Protein AF-A0A261EV50-F1 (afdb_monomer_lite)

pLDDT: mean 72.5, std 26.86, range [27.5, 97.81]

Structure (mmCIF, N/CA/C/O backbone):
data_AF-A0A261EV50-F1
#
_entry.id   AF-A0A261EV50-F1
#
loop_
_atom_site.group_PDB
_atom_site.id
_atom_site.type_symbol
_atom_site.label_atom_id
_atom_site.label_alt_id
_atom_site.label_comp_id
_atom_site.label_asym_id
_atom_site.label_entity_id
_atom_site.label_seq_id
_atom_site.pdbx_PDB_ins_code
_atom_site.Cartn_x
_atom_site.Cartn_y
_atom_site.Cartn_z
_atom_site.occupancy
_atom_site.B_iso_or_equiv
_atom_site.auth_seq_id
_atom_site.auth_comp_id
_atom_site.auth_asym_id
_atom_site.auth_atom_id
_atom_site.pdbx_PDB_model_num
ATOM 1 N N . MET A 1 1 ? 25.938 14.803 -24.011 1.00 54.66 1 MET A N 1
ATOM 2 C CA . MET A 1 1 ? 26.561 14.337 -25.268 1.00 54.66 1 MET A CA 1
ATOM 3 C C . MET A 1 1 ? 26.264 12.854 -25.371 1.00 54.66 1 MET A C 1
ATOM 5 O O . MET A 1 1 ? 26.690 12.126 -24.482 1.00 54.66 1 MET A O 1
ATOM 9 N N . ALA A 1 2 ? 25.437 12.439 -26.333 1.00 61.72 2 ALA A N 1
ATOM 10 C CA . ALA A 1 2 ? 25.116 11.025 -26.522 1.00 61.72 2 ALA A CA 1
ATOM 11 C C . ALA A 1 2 ? 26.404 10.277 -26.888 1.00 61.72 2 ALA A C 1
ATOM 13 O O . ALA A 1 2 ? 27.116 10.689 -27.803 1.00 61.72 2 ALA A O 1
ATOM 14 N N . LEU A 1 3 ? 26.746 9.252 -26.104 1.00 73.00 3 LEU A N 1
ATOM 15 C CA . LEU A 1 3 ? 27.977 8.473 -26.284 1.00 73.00 3 LEU A CA 1
ATOM 16 C C . LEU A 1 3 ? 27.778 7.339 -27.304 1.00 73.00 3 LEU A C 1
ATOM 18 O O . LEU A 1 3 ? 28.748 6.805 -27.833 1.00 73.00 3 LEU A O 1
ATOM 22 N N . TYR A 1 4 ? 26.518 6.989 -27.568 1.00 80.88 4 TYR A N 1
ATOM 23 C CA . TYR A 1 4 ? 26.083 5.954 -28.497 1.00 80.88 4 TYR A CA 1
ATOM 24 C C . TYR A 1 4 ? 25.040 6.537 -29.459 1.00 80.88 4 TYR A C 1
ATOM 26 O O . TYR A 1 4 ? 24.360 7.503 -29.118 1.00 80.88 4 TYR A O 1
ATOM 34 N N . ASP A 1 5 ? 24.916 5.955 -30.651 1.00 84.50 5 ASP A N 1
ATOM 35 C CA . ASP A 1 5 ? 23.947 6.373 -31.670 1.00 84.50 5 ASP A CA 1
ATOM 36 C C . ASP A 1 5 ? 22.821 5.334 -31.827 1.00 84.50 5 ASP A C 1
ATOM 38 O O . ASP A 1 5 ? 22.999 4.137 -31.569 1.00 84.50 5 ASP A O 1
ATOM 42 N N . GLY A 1 6 ? 21.647 5.802 -32.245 1.00 87.88 6 GLY A N 1
ATOM 43 C CA . GLY A 1 6 ? 20.503 4.976 -32.612 1.00 87.88 6 GLY A CA 1
ATOM 44 C C . GLY A 1 6 ? 19.892 4.170 -31.460 1.00 87.88 6 GLY A C 1
ATOM 45 O O . GLY A 1 6 ? 19.570 4.690 -30.393 1.00 87.88 6 GLY A O 1
ATOM 46 N N . ALA A 1 7 ? 19.676 2.874 -31.701 1.00 89.31 7 ALA A N 1
ATOM 47 C CA . ALA A 1 7 ? 18.874 2.008 -30.834 1.00 89.31 7 ALA A CA 1
ATOM 48 C C . ALA A 1 7 ? 19.438 1.851 -29.411 1.00 89.31 7 ALA A C 1
ATOM 50 O O . ALA A 1 7 ? 18.670 1.747 -28.456 1.00 89.31 7 ALA A O 1
ATOM 51 N N . ILE A 1 8 ? 20.766 1.868 -29.255 1.00 91.00 8 ILE A N 1
ATOM 52 C CA . ILE A 1 8 ? 21.417 1.680 -27.950 1.00 91.00 8 ILE A CA 1
ATOM 53 C C . ILE A 1 8 ? 21.130 2.871 -27.031 1.00 91.00 8 ILE A C 1
ATOM 55 O O . ILE A 1 8 ? 20.769 2.673 -25.872 1.00 91.00 8 ILE A O 1
ATOM 59 N N . GLN A 1 9 ? 21.242 4.101 -27.542 1.00 93.06 9 GLN A N 1
ATOM 60 C CA . GLN A 1 9 ? 21.001 5.304 -26.744 1.00 93.06 9 GLN A CA 1
ATOM 61 C C . GLN A 1 9 ? 19.536 5.393 -26.299 1.00 93.06 9 GLN A C 1
ATOM 63 O O . GLN A 1 9 ? 19.279 5.653 -25.128 1.00 93.06 9 GLN A O 1
ATOM 68 N N . ASN A 1 10 ? 18.591 5.051 -27.182 1.00 92.38 10 ASN A N 1
ATOM 69 C CA . ASN A 1 10 ? 17.163 5.030 -26.852 1.00 92.38 10 ASN A CA 1
ATOM 70 C C . ASN A 1 10 ? 16.845 4.087 -25.681 1.00 92.38 10 ASN A C 1
ATOM 72 O O . ASN A 1 10 ? 16.064 4.433 -24.797 1.00 92.38 10 ASN A O 1
ATOM 76 N N . VAL A 1 11 ? 17.459 2.898 -25.660 1.00 93.31 11 VAL A N 1
ATOM 77 C CA . VAL A 1 11 ? 17.284 1.932 -24.565 1.00 93.31 11 VAL A CA 1
ATOM 78 C C . VAL A 1 11 ? 17.895 2.466 -23.268 1.00 93.31 11 VAL A C 1
ATOM 80 O O . VAL A 1 11 ? 17.261 2.380 -22.217 1.00 93.31 11 VAL A O 1
ATOM 83 N N . ILE A 1 12 ? 19.096 3.052 -23.327 1.00 94.75 12 ILE A N 1
ATOM 84 C CA . ILE A 1 12 ? 19.756 3.643 -22.152 1.00 94.75 12 ILE A CA 1
ATOM 85 C C . ILE A 1 12 ? 18.898 4.759 -21.554 1.00 94.75 12 ILE A C 1
ATOM 87 O O . ILE A 1 12 ? 18.659 4.761 -20.347 1.00 94.75 12 ILE A O 1
ATOM 91 N N . ASP A 1 13 ? 18.399 5.670 -22.387 1.00 93.50 13 ASP A N 1
ATOM 92 C CA . ASP A 1 13 ? 17.587 6.796 -21.932 1.00 93.50 13 ASP A CA 1
ATOM 93 C C . ASP A 1 13 ? 16.277 6.299 -21.308 1.00 93.50 13 ASP A C 1
ATOM 95 O O . ASP A 1 13 ? 15.952 6.684 -20.181 1.00 93.50 13 ASP A O 1
ATOM 99 N N . ALA A 1 14 ? 15.591 5.354 -21.965 1.00 92.88 14 ALA A N 1
ATOM 100 C CA . ALA A 1 14 ? 14.357 4.756 -21.458 1.00 92.88 14 ALA A CA 1
ATOM 101 C C . ALA A 1 14 ? 14.549 4.100 -20.080 1.00 92.88 14 ALA A C 1
ATOM 103 O O . ALA A 1 14 ? 13.816 4.420 -19.144 1.00 92.88 14 ALA A O 1
ATOM 104 N N . PHE A 1 15 ? 15.558 3.237 -19.913 1.00 95.06 15 PHE A N 1
ATOM 105 C CA . PHE A 1 15 ? 15.813 2.584 -18.623 1.00 95.06 15 PHE A CA 1
ATOM 106 C C . PHE A 1 15 ? 16.312 3.556 -17.550 1.00 95.06 15 PHE A C 1
ATOM 108 O O . PHE A 1 15 ? 15.979 3.372 -16.384 1.00 95.06 15 PHE A O 1
ATOM 115 N N . SER A 1 16 ? 17.075 4.592 -17.913 1.00 95.19 16 SER A N 1
ATOM 116 C CA . SER A 1 16 ? 17.592 5.579 -16.950 1.00 95.19 16 SER A CA 1
ATOM 117 C C . SER A 1 16 ? 16.519 6.504 -16.368 1.00 95.19 16 SER A C 1
ATOM 119 O O . SER A 1 16 ? 16.738 7.126 -15.334 1.00 95.19 16 SER A O 1
ATOM 121 N N . SER A 1 17 ? 15.357 6.587 -17.023 1.00 94.25 17 SER A N 1
ATOM 122 C CA . SER A 1 17 ? 14.200 7.334 -16.518 1.00 94.25 17 SER A CA 1
ATOM 123 C C . SER A 1 17 ? 13.426 6.589 -15.423 1.00 94.25 17 SER A C 1
ATOM 125 O O . SER A 1 17 ? 12.580 7.182 -14.754 1.00 94.25 17 SER A O 1
ATOM 127 N N . LEU A 1 18 ? 13.698 5.292 -15.231 1.00 94.06 18 LEU A N 1
ATOM 128 C CA . LEU A 1 18 ? 13.004 4.470 -14.246 1.00 94.06 18 LEU A CA 1
ATOM 129 C C . LEU A 1 18 ? 13.557 4.709 -12.830 1.00 94.06 18 LEU A C 1
ATOM 131 O O . LEU A 1 18 ? 14.772 4.848 -12.650 1.00 94.06 18 LEU A O 1
ATOM 135 N N . PRO A 1 19 ? 12.695 4.694 -11.796 1.00 92.69 19 PRO A N 1
ATOM 136 C CA . PRO A 1 19 ? 13.143 4.847 -10.418 1.00 92.69 19 PRO A CA 1
ATOM 137 C C . PRO A 1 19 ? 14.123 3.727 -10.039 1.00 92.69 19 PRO A C 1
ATOM 139 O O . PRO A 1 19 ? 13.864 2.547 -10.267 1.00 92.69 19 PRO A O 1
ATOM 142 N N . GLY A 1 20 ? 15.264 4.105 -9.455 1.00 93.38 20 GLY A N 1
ATOM 143 C CA . GLY A 1 20 ? 16.303 3.168 -9.010 1.00 93.38 20 GLY A CA 1
ATOM 144 C C . GLY A 1 20 ? 17.318 2.744 -10.079 1.00 93.38 20 GLY A C 1
ATOM 145 O O . GLY A 1 20 ? 18.256 2.014 -9.753 1.00 93.38 20 GLY A O 1
ATOM 146 N N . ILE A 1 21 ? 17.200 3.212 -11.329 1.00 95.38 21 ILE A N 1
ATOM 147 C CA . ILE A 1 21 ? 18.150 2.891 -12.405 1.00 95.38 21 ILE A CA 1
ATOM 148 C C . ILE A 1 21 ? 18.850 4.163 -12.887 1.00 95.38 21 ILE A C 1
ATOM 150 O O . ILE A 1 21 ? 18.301 4.960 -13.633 1.00 95.38 21 ILE A O 1
ATOM 154 N N . GLY A 1 22 ? 20.117 4.334 -12.505 1.00 93.50 22 GLY A N 1
ATOM 155 C CA . GLY A 1 22 ? 20.956 5.410 -13.042 1.00 93.50 22 GLY A CA 1
ATOM 156 C C . GLY A 1 22 ? 21.508 5.102 -14.440 1.00 93.50 22 GLY A C 1
ATOM 157 O O . GLY A 1 22 ? 21.498 3.956 -14.893 1.00 93.50 22 GLY A O 1
ATOM 158 N N . GLN A 1 23 ? 22.106 6.104 -15.089 1.00 93.75 23 GLN A N 1
ATOM 159 C CA . GLN A 1 23 ? 22.670 5.997 -16.446 1.00 93.75 23 GLN A CA 1
ATOM 160 C C . GLN A 1 23 ? 23.616 4.794 -16.635 1.00 93.75 23 GLN A C 1
ATOM 162 O O . GLN A 1 23 ? 23.507 4.056 -17.612 1.00 93.75 23 GLN A O 1
ATOM 167 N N . LYS A 1 24 ? 24.515 4.537 -15.673 1.00 94.12 24 LYS A N 1
ATOM 168 C CA . LYS A 1 24 ? 25.426 3.375 -15.716 1.00 94.12 24 LYS A CA 1
ATOM 169 C C . LYS A 1 24 ? 24.682 2.039 -15.600 1.00 94.12 24 LYS A C 1
ATOM 171 O O . LYS A 1 24 ? 25.088 1.059 -16.218 1.00 94.12 24 LYS A O 1
ATOM 176 N N . GLY A 1 25 ? 23.611 1.992 -14.806 1.00 96.31 25 GLY A N 1
ATOM 177 C CA . GLY A 1 25 ? 22.751 0.814 -14.678 1.00 96.31 25 GLY A CA 1
ATOM 178 C C . GLY A 1 25 ? 22.017 0.525 -15.984 1.00 96.31 25 GLY A C 1
ATOM 179 O O . GLY A 1 25 ? 22.085 -0.592 -16.488 1.00 96.31 25 GLY A O 1
ATOM 180 N N . ALA A 1 26 ? 21.425 1.557 -16.584 1.00 96.00 26 ALA A N 1
ATOM 181 C CA . ALA A 1 26 ? 20.760 1.466 -17.879 1.00 96.00 26 ALA A CA 1
ATOM 182 C C . ALA A 1 26 ? 21.715 1.011 -18.995 1.00 96.00 26 ALA A C 1
ATOM 184 O O . ALA A 1 26 ? 21.375 0.125 -19.777 1.00 96.00 26 ALA A O 1
ATOM 185 N N . GLN A 1 27 ? 22.950 1.527 -19.017 1.00 95.06 27 GLN A N 1
ATOM 186 C CA . GLN A 1 27 ? 23.987 1.069 -19.944 1.00 95.06 27 GLN A CA 1
ATOM 187 C C . GLN A 1 27 ? 24.301 -0.423 -19.766 1.00 95.06 27 GLN A C 1
ATOM 189 O O . GLN A 1 27 ? 24.363 -1.153 -20.752 1.00 95.06 27 GLN A O 1
ATOM 194 N N . ARG A 1 28 ? 24.457 -0.908 -18.526 1.00 95.56 28 ARG A N 1
ATOM 195 C CA . ARG A 1 28 ? 24.688 -2.341 -18.265 1.00 95.56 28 ARG A CA 1
ATOM 196 C C . ARG A 1 28 ? 23.545 -3.212 -18.787 1.00 95.56 28 ARG A C 1
ATOM 198 O O . ARG A 1 28 ? 23.816 -4.255 -19.374 1.00 95.56 28 ARG A O 1
ATOM 205 N N . ILE A 1 29 ? 22.299 -2.776 -18.604 1.00 95.44 29 ILE A N 1
ATOM 206 C CA . ILE A 1 29 ? 21.113 -3.480 -19.111 1.00 95.44 29 ILE A CA 1
ATOM 207 C C . ILE A 1 29 ? 21.122 -3.502 -20.644 1.00 95.44 29 ILE A C 1
ATOM 209 O O . ILE A 1 29 ? 20.960 -4.566 -21.232 1.00 95.44 29 ILE A O 1
ATOM 213 N N . ALA A 1 30 ? 21.379 -2.364 -21.294 1.00 94.12 30 ALA A N 1
ATOM 214 C CA . ALA A 1 30 ? 21.401 -2.268 -22.754 1.00 94.12 30 ALA A CA 1
ATOM 215 C C . ALA A 1 30 ? 22.425 -3.226 -23.390 1.00 94.12 30 ALA A C 1
ATOM 217 O O . ALA A 1 30 ? 22.099 -3.945 -24.334 1.00 94.12 30 ALA A O 1
ATOM 218 N N . PHE A 1 31 ? 23.645 -3.293 -22.847 1.00 93.94 31 PHE A N 1
ATOM 219 C CA . PHE A 1 31 ? 24.676 -4.209 -23.351 1.00 93.94 31 PHE A CA 1
ATOM 220 C C . PHE A 1 31 ? 24.411 -5.677 -23.000 1.00 93.94 31 PHE A C 1
ATOM 222 O O . PHE A 1 31 ? 24.792 -6.550 -23.775 1.00 93.94 31 PHE A O 1
ATOM 229 N N . TYR A 1 32 ? 23.739 -5.959 -21.880 1.00 94.88 32 TYR A N 1
ATOM 230 C CA . TYR A 1 32 ? 23.264 -7.310 -21.578 1.00 94.88 32 TYR A CA 1
ATOM 231 C C . TYR A 1 32 ? 22.222 -7.776 -22.606 1.00 94.88 32 TYR A C 1
ATOM 233 O O . TYR A 1 32 ? 22.364 -8.862 -23.158 1.00 94.88 32 TYR A O 1
ATOM 241 N N . LEU A 1 33 ? 21.229 -6.938 -22.930 1.00 93.56 33 LEU A N 1
ATOM 242 C CA . LEU A 1 33 ? 20.200 -7.260 -23.929 1.00 93.56 33 LEU A CA 1
ATOM 243 C C . LEU A 1 33 ? 20.782 -7.451 -25.335 1.00 93.56 33 LEU A C 1
ATOM 245 O O . LEU A 1 33 ? 20.288 -8.279 -26.088 1.00 93.56 33 LEU A O 1
ATOM 249 N N . LEU A 1 34 ? 21.863 -6.742 -25.677 1.00 91.56 34 LEU A N 1
ATOM 250 C CA . LEU A 1 34 ? 22.572 -6.940 -26.945 1.00 91.56 34 LEU A CA 1
ATOM 251 C C . LEU A 1 34 ? 23.241 -8.325 -27.048 1.00 91.56 34 LEU A C 1
ATOM 253 O O . LEU A 1 34 ? 23.440 -8.829 -28.150 1.00 91.56 34 LEU A O 1
ATOM 257 N N . GLN A 1 35 ? 23.621 -8.915 -25.911 1.00 92.62 35 GLN A N 1
ATOM 258 C CA . GLN A 1 35 ? 24.247 -10.240 -25.829 1.00 92.62 35 GLN A CA 1
ATOM 259 C C . GLN A 1 35 ? 23.234 -11.370 -25.600 1.00 92.62 35 GLN A C 1
ATOM 261 O O . GLN A 1 35 ? 23.569 -12.534 -25.818 1.00 92.62 35 GLN A O 1
ATOM 266 N N . ALA A 1 36 ? 22.028 -11.043 -25.133 1.00 93.56 36 ALA A N 1
ATOM 267 C CA . ALA A 1 36 ? 20.956 -12.001 -24.913 1.00 93.56 36 ALA A CA 1
ATOM 268 C C . ALA A 1 36 ? 20.423 -12.560 -26.241 1.00 93.56 36 ALA A C 1
ATOM 270 O O . ALA A 1 36 ? 20.551 -11.945 -27.301 1.00 93.56 36 ALA A O 1
ATOM 271 N N . ASP A 1 37 ? 19.800 -13.737 -26.187 1.00 95.31 37 ASP A N 1
ATOM 272 C CA . ASP A 1 37 ? 19.108 -14.272 -27.354 1.00 95.31 37 ASP A CA 1
ATOM 273 C C . ASP A 1 37 ? 17.867 -13.418 -27.710 1.00 95.31 37 ASP A C 1
ATOM 275 O O . ASP A 1 37 ? 17.302 -12.688 -26.881 1.00 95.31 37 ASP A O 1
ATOM 279 N N . SER A 1 38 ? 17.448 -13.475 -28.978 1.00 92.56 38 SER A N 1
ATOM 280 C CA . SER A 1 38 ? 16.314 -12.674 -29.454 1.00 92.56 38 SER A CA 1
ATOM 281 C C . SER A 1 38 ? 15.007 -13.061 -28.759 1.00 92.56 38 SER A C 1
ATOM 283 O O . SER A 1 38 ? 14.194 -12.192 -28.463 1.00 92.56 38 SER A O 1
ATOM 285 N N . ALA A 1 39 ? 14.829 -14.343 -28.422 1.00 94.88 39 ALA A N 1
ATOM 286 C CA . ALA A 1 39 ? 13.618 -14.848 -27.781 1.00 94.88 39 ALA A CA 1
ATOM 287 C C . ALA A 1 39 ? 13.410 -14.261 -26.373 1.00 94.88 39 ALA A C 1
ATOM 289 O O . ALA A 1 39 ? 12.295 -13.872 -26.024 1.00 94.88 39 ALA A O 1
ATOM 290 N N . GLN A 1 40 ? 14.471 -14.150 -25.572 1.00 92.44 40 GLN A N 1
ATOM 291 C CA . GLN A 1 40 ? 14.449 -13.537 -24.244 1.00 92.44 40 GLN A CA 1
ATOM 292 C C . GLN A 1 40 ? 14.164 -12.035 -24.326 1.00 92.44 40 GLN A C 1
ATOM 294 O O . GLN A 1 40 ? 13.353 -11.522 -23.550 1.00 92.44 40 GLN A O 1
ATOM 299 N N . THR A 1 41 ? 14.788 -11.336 -25.276 1.00 93.69 41 THR A N 1
ATOM 300 C CA . THR A 1 41 ? 14.570 -9.898 -25.481 1.00 93.69 41 THR A CA 1
ATOM 301 C C . THR A 1 41 ? 13.127 -9.612 -25.904 1.00 93.69 41 THR A C 1
ATOM 303 O O . THR A 1 41 ? 12.473 -8.739 -25.325 1.00 93.69 41 THR A O 1
ATOM 306 N N . ASP A 1 42 ? 12.595 -10.398 -26.842 1.00 94.62 42 ASP A N 1
ATOM 307 C CA . ASP A 1 42 ? 11.208 -10.296 -27.297 1.00 94.62 42 ASP A CA 1
ATOM 308 C C . ASP A 1 42 ? 10.221 -10.597 -26.161 1.00 94.62 42 ASP A C 1
ATOM 310 O O . ASP A 1 42 ? 9.226 -9.887 -25.990 1.00 94.62 42 ASP A O 1
ATOM 314 N N . GLN A 1 43 ? 10.510 -11.603 -25.330 1.00 95.56 43 GLN A N 1
ATOM 315 C CA . GLN A 1 43 ? 9.679 -11.948 -24.178 1.00 95.56 43 GLN A CA 1
ATOM 316 C C . GLN A 1 43 ? 9.662 -10.836 -23.118 1.00 95.56 43 GLN A C 1
ATOM 318 O O . GLN A 1 43 ? 8.601 -10.535 -22.560 1.00 95.56 43 GLN A O 1
ATOM 323 N N . LEU A 1 44 ? 10.804 -10.194 -22.848 1.00 95.00 44 LEU A N 1
ATOM 324 C CA . LEU A 1 44 ? 10.877 -9.053 -21.932 1.00 95.00 44 LEU A CA 1
ATOM 325 C C . LEU A 1 44 ? 10.075 -7.863 -22.471 1.00 95.00 44 LEU A C 1
ATOM 327 O O . LEU A 1 44 ? 9.236 -7.314 -21.754 1.00 95.00 44 LEU A O 1
ATOM 331 N N . ALA A 1 45 ? 10.288 -7.499 -23.739 1.00 94.88 45 ALA A N 1
ATOM 332 C CA . ALA A 1 45 ? 9.556 -6.414 -24.388 1.00 94.88 45 ALA A CA 1
ATOM 333 C C . ALA A 1 45 ? 8.042 -6.672 -24.358 1.00 94.88 45 ALA A C 1
ATOM 335 O O . ALA A 1 45 ? 7.262 -5.798 -23.971 1.00 94.88 45 ALA A O 1
ATOM 336 N N . LYS A 1 46 ? 7.630 -7.904 -24.675 1.00 96.38 46 LYS A N 1
ATOM 337 C CA . LYS A 1 46 ? 6.236 -8.342 -24.597 1.00 96.38 46 LYS A CA 1
ATOM 338 C C . LYS A 1 46 ? 5.670 -8.211 -23.187 1.00 96.38 46 LYS A C 1
ATOM 340 O O . LYS A 1 46 ? 4.569 -7.693 -23.045 1.00 96.38 46 LYS A O 1
ATOM 345 N N . SER A 1 47 ? 6.414 -8.614 -22.159 1.00 96.31 47 SER A N 1
ATOM 346 C CA . SER A 1 47 ? 5.962 -8.541 -20.762 1.00 96.31 47 SER A CA 1
ATOM 347 C C . SER A 1 47 ? 5.726 -7.096 -20.306 1.00 96.31 47 SER A C 1
ATOM 349 O O . SER A 1 47 ? 4.730 -6.816 -19.643 1.00 96.31 47 SER A O 1
ATOM 351 N N . ILE A 1 48 ? 6.588 -6.157 -20.713 1.00 94.19 48 ILE A N 1
ATOM 352 C CA . ILE A 1 48 ? 6.424 -4.722 -20.417 1.00 94.19 48 ILE A CA 1
ATOM 353 C C . ILE A 1 48 ? 5.178 -4.154 -21.117 1.00 94.19 48 ILE A C 1
ATOM 355 O O . ILE A 1 48 ? 4.405 -3.404 -20.516 1.00 94.19 48 ILE A O 1
ATOM 359 N N . VAL A 1 49 ? 4.957 -4.525 -22.382 1.00 94.44 49 VAL A N 1
ATOM 360 C CA . VAL A 1 49 ? 3.776 -4.093 -23.148 1.00 94.44 49 VAL A CA 1
ATOM 361 C C . VAL A 1 49 ? 2.492 -4.688 -22.567 1.00 94.44 49 VAL A C 1
ATOM 363 O O . VAL A 1 49 ? 1.507 -3.969 -22.382 1.00 94.44 49 VAL A O 1
ATOM 366 N N . ASP A 1 50 ? 2.500 -5.985 -22.257 1.00 93.81 50 ASP A N 1
ATOM 367 C CA . ASP A 1 50 ? 1.359 -6.694 -21.684 1.00 93.81 50 ASP A CA 1
ATOM 368 C C . ASP A 1 50 ? 0.997 -6.130 -20.304 1.00 93.81 50 ASP A C 1
ATOM 370 O O . ASP A 1 50 ? -0.186 -5.903 -20.058 1.00 93.81 50 ASP A O 1
ATOM 374 N N . LEU A 1 51 ? 1.978 -5.760 -19.469 1.00 92.06 51 LEU A N 1
ATOM 375 C CA . LEU A 1 51 ? 1.737 -5.080 -18.191 1.00 92.06 51 LEU A CA 1
ATOM 376 C C . LEU A 1 51 ? 0.877 -3.817 -18.369 1.00 92.06 51 LEU A C 1
ATOM 378 O O . LEU A 1 51 ? -0.141 -3.664 -17.700 1.00 92.06 51 LEU A O 1
ATOM 382 N N . LYS A 1 52 ? 1.234 -2.920 -19.300 1.00 88.94 52 LYS A N 1
ATOM 383 C CA . LYS A 1 52 ? 0.488 -1.662 -19.511 1.00 88.94 52 LYS A CA 1
ATOM 384 C C . LYS A 1 52 ? -0.862 -1.865 -20.213 1.00 88.94 52 LYS A C 1
ATOM 386 O O . LYS A 1 52 ? -1.704 -0.965 -20.172 1.00 88.94 52 LYS A O 1
ATOM 391 N N . ARG A 1 53 ? -1.056 -2.996 -20.898 1.00 91.75 53 ARG A N 1
ATOM 392 C CA . ARG A 1 53 ? -2.271 -3.307 -21.669 1.00 91.75 53 ARG A CA 1
ATOM 393 C C . ARG A 1 53 ? -3.308 -4.085 -20.863 1.00 91.75 53 ARG A C 1
ATOM 395 O O . ARG A 1 53 ? -4.502 -3.846 -21.030 1.00 91.75 53 ARG A O 1
ATOM 402 N N . LEU A 1 54 ? -2.855 -5.056 -20.077 1.00 89.81 54 LEU A N 1
ATOM 403 C CA . LEU A 1 54 ? -3.708 -6.043 -19.421 1.00 89.81 54 LEU A CA 1
ATOM 404 C C . LEU A 1 54 ? -4.014 -5.672 -17.973 1.00 89.81 54 LEU A C 1
ATOM 406 O O . LEU A 1 54 ? -5.116 -5.958 -17.517 1.00 89.81 54 LEU A O 1
ATOM 410 N N . VAL A 1 55 ? -3.085 -5.016 -17.268 1.00 90.56 55 VAL A N 1
ATOM 411 C CA . VAL A 1 55 ? -3.315 -4.635 -15.872 1.00 90.56 55 VAL A CA 1
ATOM 412 C C . VAL A 1 55 ? -4.315 -3.490 -15.792 1.00 90.56 55 VAL A C 1
ATOM 414 O O . VAL A 1 55 ? -4.160 -2.444 -16.426 1.00 90.56 55 VAL A O 1
ATOM 417 N N . ARG A 1 56 ? -5.339 -3.710 -14.976 1.00 91.38 56 ARG A N 1
ATOM 418 C CA . ARG A 1 56 ? -6.420 -2.784 -14.649 1.00 91.38 56 ARG A CA 1
ATOM 419 C C . ARG A 1 56 ? -6.611 -2.750 -13.138 1.00 91.38 56 ARG A C 1
ATOM 421 O O . ARG A 1 56 ? -5.888 -3.413 -12.391 1.00 91.38 56 ARG A O 1
ATOM 428 N N . PHE A 1 57 ? -7.592 -1.976 -12.692 1.00 91.38 57 PHE A N 1
ATOM 429 C CA . PHE A 1 57 ? -8.012 -1.966 -11.300 1.00 91.38 57 PHE A CA 1
ATOM 430 C C . PHE A 1 57 ? -9.268 -2.798 -11.103 1.00 91.38 57 PHE A C 1
ATOM 432 O O . PHE A 1 57 ? -10.151 -2.825 -11.949 1.00 91.38 57 PHE A O 1
ATOM 439 N N . CYS A 1 58 ? -9.336 -3.454 -9.955 1.00 93.44 58 CYS A N 1
ATOM 440 C CA . CYS A 1 58 ? -10.511 -4.163 -9.500 1.00 93.44 58 CYS A CA 1
ATOM 441 C C . CYS A 1 58 ? -11.656 -3.171 -9.267 1.00 93.44 58 CYS A C 1
ATOM 443 O O . CYS A 1 58 ? -11.492 -2.229 -8.486 1.00 93.44 58 CYS A O 1
ATOM 445 N N . ASP A 1 59 ? -12.827 -3.443 -9.842 1.00 87.50 59 ASP A N 1
ATOM 446 C CA . ASP A 1 59 ? -14.026 -2.595 -9.727 1.00 87.50 59 ASP A CA 1
ATOM 447 C C . ASP A 1 59 ? -14.536 -2.468 -8.278 1.00 87.50 59 ASP A C 1
ATOM 449 O O . ASP A 1 59 ? -15.284 -1.555 -7.930 1.00 87.50 59 ASP A O 1
ATOM 453 N N . ILE A 1 60 ? -14.125 -3.403 -7.420 1.00 89.06 60 ILE A N 1
ATOM 454 C CA . ILE A 1 60 ? -14.563 -3.517 -6.030 1.00 89.06 60 ILE A CA 1
ATOM 455 C C . ILE A 1 60 ? -13.601 -2.799 -5.091 1.00 89.06 60 ILE A C 1
ATOM 457 O O . ILE A 1 60 ? -13.997 -1.935 -4.313 1.00 89.06 60 ILE A O 1
ATOM 461 N N . CYS A 1 61 ? -12.340 -3.226 -5.093 1.00 92.62 61 CYS A N 1
ATOM 462 C CA . CYS A 1 61 ? -11.367 -2.812 -4.088 1.00 92.62 61 CYS A CA 1
ATOM 463 C C . CYS A 1 61 ? -10.300 -1.879 -4.628 1.00 92.62 61 CYS A C 1
ATOM 465 O O . CYS A 1 61 ? -9.490 -1.404 -3.846 1.00 92.62 61 CYS A O 1
ATOM 467 N N . GLY A 1 62 ? -10.236 -1.661 -5.939 1.00 92.62 62 GLY A N 1
ATOM 468 C CA . GLY A 1 62 ? -9.204 -0.834 -6.542 1.00 92.62 62 GLY A CA 1
ATOM 469 C C . GLY A 1 62 ? -7.800 -1.453 -6.585 1.00 92.62 62 GLY A C 1
ATOM 470 O O . GLY A 1 62 ? -6.868 -0.780 -7.022 1.00 92.62 62 GLY A O 1
ATOM 471 N N . ASN A 1 63 ? -7.618 -2.710 -6.167 1.00 95.00 63 ASN A N 1
ATOM 472 C CA . ASN A 1 63 ? -6.340 -3.414 -6.318 1.00 95.00 63 ASN A CA 1
ATOM 473 C C . ASN A 1 63 ? -6.018 -3.686 -7.800 1.00 95.00 63 ASN A C 1
ATOM 475 O O . ASN A 1 63 ? -6.923 -3.712 -8.627 1.00 95.00 63 ASN A O 1
ATOM 479 N N . VAL A 1 64 ? -4.751 -3.920 -8.140 1.00 92.81 64 VAL A N 1
ATOM 480 C CA . VAL A 1 64 ? -4.340 -4.266 -9.510 1.00 92.81 64 VAL A CA 1
ATOM 481 C C . VAL A 1 64 ? -4.675 -5.722 -9.848 1.00 92.81 64 VAL A C 1
ATOM 483 O O . VAL A 1 64 ? -4.418 -6.631 -9.058 1.00 92.81 64 VAL A O 1
ATOM 486 N N . CYS A 1 65 ? -5.253 -5.953 -11.026 1.00 92.75 65 CYS A N 1
ATOM 487 C CA . CYS A 1 65 ? -5.540 -7.286 -11.562 1.00 92.75 65 CYS A CA 1
ATOM 488 C C . CYS A 1 65 ? -5.694 -7.265 -13.092 1.00 92.75 65 CYS A C 1
ATOM 490 O O . CYS A 1 65 ? -5.802 -6.205 -13.701 1.00 92.75 65 CYS A O 1
ATOM 492 N N . GLU A 1 66 ? -5.687 -8.440 -13.726 1.00 89.44 66 GLU A N 1
ATOM 493 C CA . GLU A 1 66 ? -5.923 -8.579 -15.177 1.00 89.44 66 GLU A CA 1
ATOM 494 C C . GLU A 1 66 ? -7.417 -8.722 -15.529 1.00 89.44 66 GLU A C 1
ATOM 496 O O . GLU A 1 66 ? -7.840 -8.450 -16.652 1.00 89.44 66 GLU A O 1
ATOM 501 N N . SER A 1 67 ? -8.229 -9.143 -14.560 1.00 87.88 67 SER A N 1
ATOM 502 C CA . SER A 1 67 ? -9.689 -9.253 -14.632 1.00 87.88 67 SER A CA 1
ATOM 503 C C . SER A 1 67 ? -10.380 -8.016 -14.042 1.00 87.88 67 SER A C 1
ATOM 505 O O . SER A 1 67 ? -9.738 -7.186 -13.408 1.00 87.88 67 SER A O 1
ATOM 507 N N . SER A 1 68 ? -11.703 -7.895 -14.205 1.00 87.62 68 SER A N 1
ATOM 508 C CA . SER A 1 68 ? -12.501 -6.837 -13.551 1.00 87.62 68 SER A CA 1
ATOM 509 C C . SER A 1 68 ? -12.559 -6.981 -12.026 1.00 87.62 68 SER A C 1
ATOM 511 O O . SER A 1 68 ? -12.670 -6.003 -11.293 1.00 87.62 68 SER A O 1
ATOM 513 N N . ILE A 1 69 ? -12.459 -8.215 -11.533 1.00 90.81 69 ILE A N 1
ATOM 514 C CA . ILE A 1 69 ? -12.464 -8.548 -10.109 1.00 90.81 69 ILE A CA 1
ATOM 515 C C . ILE A 1 69 ? -11.165 -9.270 -9.775 1.00 90.81 69 ILE A C 1
ATOM 517 O O . ILE A 1 69 ? -10.813 -10.250 -10.436 1.00 90.81 69 ILE A O 1
ATOM 521 N N . CYS A 1 70 ? -10.454 -8.805 -8.749 1.00 93.38 70 CYS A N 1
ATOM 522 C CA . CYS A 1 70 ? -9.204 -9.428 -8.332 1.00 93.38 70 CYS A CA 1
ATOM 523 C C . CYS A 1 70 ? -9.442 -10.769 -7.604 1.00 93.38 70 CYS A C 1
ATOM 525 O O . CYS A 1 70 ? -10.503 -10.965 -7.002 1.00 93.38 70 CYS A O 1
ATOM 527 N N . PRO A 1 71 ? -8.444 -11.674 -7.578 1.00 91.50 71 PRO A N 1
ATOM 528 C CA . PRO A 1 71 ? -8.557 -12.970 -6.901 1.00 91.50 71 PRO A CA 1
ATOM 529 C C . PRO A 1 71 ? -8.935 -12.870 -5.418 1.00 91.50 71 PRO A C 1
ATOM 531 O O . PRO A 1 71 ? -9.644 -13.728 -4.911 1.00 91.50 71 PRO A O 1
ATOM 534 N N . ILE A 1 72 ? -8.507 -11.800 -4.740 1.00 93.31 72 ILE A N 1
ATOM 535 C CA . ILE A 1 72 ? -8.830 -11.543 -3.331 1.00 93.31 72 ILE A CA 1
ATOM 536 C C . ILE A 1 72 ? -10.331 -11.285 -3.157 1.00 93.31 72 ILE A C 1
ATOM 538 O O . ILE A 1 72 ? -10.958 -11.872 -2.288 1.00 93.31 72 ILE A O 1
ATOM 542 N N . CYS A 1 73 ? -10.931 -10.433 -3.989 1.00 90.94 73 CYS A N 1
ATOM 543 C CA . CYS A 1 73 ? -12.362 -10.135 -3.898 1.00 90.94 73 CYS A CA 1
ATOM 544 C C . CYS A 1 73 ? -13.250 -11.290 -4.372 1.00 90.94 73 CYS A C 1
ATOM 546 O O . CYS A 1 73 ? -14.392 -11.389 -3.936 1.00 90.94 73 CYS A O 1
ATOM 548 N N . ALA A 1 74 ? -12.746 -12.137 -5.271 1.00 90.06 74 ALA A N 1
ATOM 549 C CA . ALA A 1 74 ? -13.473 -13.301 -5.763 1.00 90.06 74 ALA A CA 1
ATOM 550 C C . ALA A 1 74 ? -13.448 -14.497 -4.793 1.00 90.06 74 ALA A C 1
ATOM 552 O O . ALA A 1 74 ? -14.238 -15.422 -4.973 1.00 90.06 74 ALA A O 1
ATOM 553 N N . ASP A 1 75 ? -12.548 -14.513 -3.804 1.00 90.88 75 ASP A N 1
ATOM 554 C CA . ASP A 1 75 ? -12.376 -15.646 -2.894 1.00 90.88 75 ASP A CA 1
ATOM 555 C C . ASP A 1 75 ? -13.498 -15.700 -1.835 1.00 90.88 75 ASP A C 1
ATOM 557 O O . ASP A 1 75 ? -13.552 -14.840 -0.953 1.00 90.88 75 ASP A O 1
ATOM 561 N N . PRO A 1 76 ? -14.379 -16.723 -1.861 1.00 86.31 76 PRO A N 1
ATOM 562 C CA . PRO A 1 76 ? -15.491 -16.836 -0.919 1.00 86.31 76 PRO A CA 1
ATOM 563 C C . PRO A 1 76 ? -15.058 -17.237 0.498 1.00 86.31 76 PRO A C 1
ATOM 565 O O . PRO A 1 76 ? -15.890 -17.264 1.400 1.00 86.31 76 PRO A O 1
ATOM 568 N N . ARG A 1 77 ? -13.789 -17.612 0.704 1.00 89.19 77 ARG A N 1
ATOM 569 C CA . ARG A 1 77 ? -13.264 -18.002 2.023 1.00 89.19 77 ARG A CA 1
ATOM 570 C C . ARG A 1 77 ? -12.922 -16.799 2.895 1.00 89.19 77 ARG A C 1
ATOM 572 O O . ARG A 1 77 ? -12.671 -16.977 4.084 1.00 89.19 77 ARG A O 1
ATOM 579 N N . ARG A 1 78 ? -12.861 -15.605 2.303 1.00 90.56 78 ARG A N 1
ATOM 580 C CA . ARG A 1 78 ? -12.518 -14.370 3.006 1.00 90.56 78 ARG A CA 1
ATOM 581 C C . ARG A 1 78 ? -13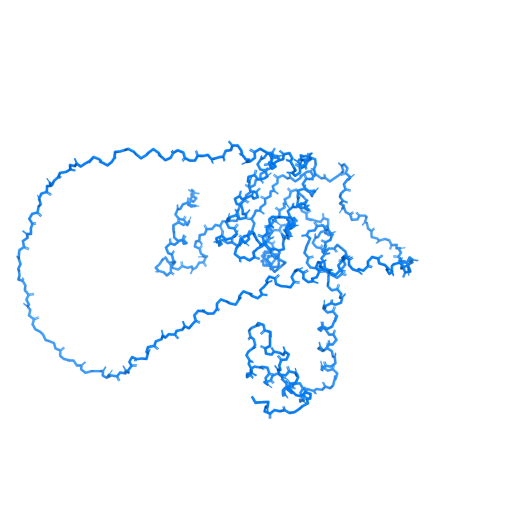.710 -13.819 3.760 1.00 90.56 78 ARG A C 1
ATOM 583 O O . ARG A 1 78 ? -14.850 -13.987 3.336 1.00 90.56 78 ARG A O 1
ATOM 590 N N . ASP A 1 79 ? -13.427 -13.140 4.862 1.00 90.94 79 ASP A N 1
ATOM 591 C CA . ASP A 1 79 ? -14.445 -12.505 5.684 1.00 90.94 79 ASP A CA 1
ATOM 592 C C . ASP A 1 79 ? -14.852 -11.151 5.071 1.00 90.94 79 ASP A C 1
ATOM 594 O O . ASP A 1 79 ? -14.057 -10.206 5.083 1.00 9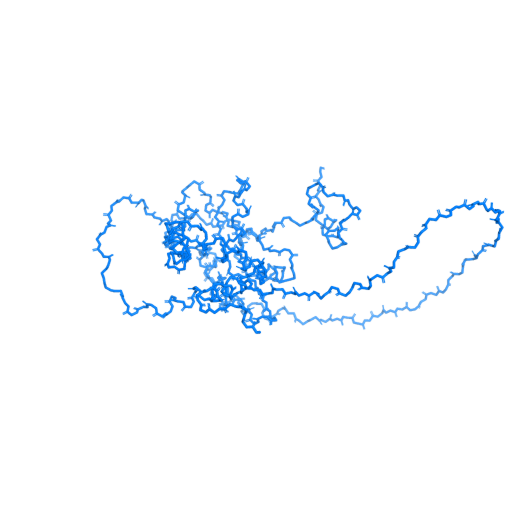0.94 79 ASP A O 1
ATOM 598 N N . PRO A 1 80 ? -16.078 -11.012 4.531 1.00 87.88 80 PRO A N 1
ATOM 599 C CA . PRO A 1 80 ? -16.550 -9.745 3.981 1.00 87.88 80 PRO A CA 1
ATOM 600 C C . PRO A 1 80 ? -16.880 -8.700 5.058 1.00 87.88 80 PRO A C 1
ATOM 602 O O . PRO A 1 80 ? -17.122 -7.544 4.713 1.00 87.88 80 PRO A O 1
ATOM 605 N N . THR A 1 81 ? -16.915 -9.079 6.341 1.00 89.25 81 THR A N 1
ATOM 606 C CA . THR A 1 81 ? -17.280 -8.181 7.447 1.00 89.25 81 THR A CA 1
ATOM 607 C C . THR A 1 81 ? -16.117 -7.335 7.961 1.00 89.25 81 THR A C 1
ATOM 609 O O . THR A 1 81 ? -16.357 -6.372 8.691 1.00 89.25 81 THR A O 1
ATOM 612 N N . VAL A 1 82 ? -14.882 -7.644 7.553 1.00 93.12 82 VAL A N 1
ATOM 613 C CA . VAL A 1 82 ? -13.672 -6.901 7.926 1.00 93.12 82 VAL A CA 1
ATOM 614 C C . VAL A 1 82 ? -13.012 -6.344 6.669 1.00 93.12 82 VAL A C 1
ATOM 616 O O . VAL A 1 82 ? -12.686 -7.085 5.736 1.00 93.12 82 VAL A O 1
ATOM 619 N N . LEU A 1 83 ? -12.802 -5.028 6.646 1.00 94.94 83 LEU A N 1
ATOM 620 C CA . LEU A 1 83 ? -12.241 -4.316 5.503 1.00 94.94 83 LEU A CA 1
ATOM 621 C C . LEU A 1 83 ? -10.941 -3.597 5.880 1.00 94.94 83 LEU A C 1
ATOM 623 O O . LEU A 1 83 ? -10.942 -2.726 6.739 1.00 94.94 83 LEU A O 1
ATOM 627 N N . CYS A 1 84 ? -9.841 -3.911 5.202 1.00 97.25 84 CYS A N 1
ATOM 628 C CA . CYS A 1 84 ? -8.550 -3.250 5.372 1.00 97.25 84 CYS A CA 1
ATOM 629 C C . CYS A 1 84 ? -8.335 -2.187 4.287 1.00 97.25 84 CYS A C 1
ATOM 631 O O . CYS A 1 84 ? -8.243 -2.497 3.097 1.00 97.25 84 CYS A O 1
ATOM 633 N N . VAL A 1 85 ? -8.280 -0.922 4.692 1.00 97.81 85 VAL A N 1
ATOM 634 C CA . VAL A 1 85 ? -8.059 0.228 3.814 1.00 97.81 85 VAL A CA 1
ATOM 635 C C . VAL A 1 85 ? -6.566 0.510 3.725 1.00 97.81 85 VAL A C 1
ATOM 637 O O . VAL A 1 85 ? -5.934 0.788 4.740 1.00 97.81 85 VAL A O 1
ATOM 640 N N . VAL A 1 86 ? -6.018 0.478 2.513 1.00 97.75 86 VAL A N 1
ATOM 641 C CA . VAL A 1 86 ? -4.596 0.709 2.231 1.00 97.75 86 VAL A CA 1
ATOM 642 C C . VAL A 1 86 ? -4.396 1.853 1.240 1.00 97.75 86 VAL A C 1
ATOM 644 O O . VAL A 1 86 ? -5.306 2.210 0.482 1.00 97.75 86 VAL A O 1
ATOM 647 N N . GLN A 1 87 ? -3.188 2.409 1.221 1.00 96.25 87 GLN A N 1
ATOM 648 C CA . GLN A 1 87 ? -2.818 3.527 0.358 1.00 96.25 87 GLN A CA 1
ATOM 649 C C . GLN A 1 87 ? -2.646 3.074 -1.096 1.00 96.25 87 GLN A C 1
ATOM 651 O O . GLN A 1 87 ? -3.308 3.601 -1.997 1.00 96.25 87 GLN A O 1
ATOM 656 N N . GLU A 1 88 ? -1.823 2.050 -1.324 1.00 95.69 88 GLU A N 1
ATOM 657 C CA . GLU A 1 88 ? -1.445 1.549 -2.643 1.00 95.69 88 GLU A CA 1
ATOM 658 C C . GLU A 1 88 ? -1.589 0.011 -2.761 1.00 95.69 88 GLU A C 1
ATOM 660 O O . GLU A 1 88 ? -1.527 -0.728 -1.779 1.00 95.69 88 GLU A O 1
ATOM 665 N N . PRO A 1 89 ? -1.717 -0.533 -3.987 1.00 94.50 89 PRO A N 1
ATOM 666 C CA . PRO A 1 89 ? -1.728 -1.979 -4.247 1.00 94.50 89 PRO A CA 1
ATOM 667 C C . PRO A 1 89 ? -0.534 -2.758 -3.681 1.00 94.50 89 PRO A C 1
ATOM 669 O O . PRO A 1 89 ? -0.663 -3.927 -3.319 1.00 94.50 89 PRO A O 1
ATOM 672 N N . LYS A 1 90 ? 0.645 -2.127 -3.598 1.00 94.00 90 LYS A N 1
ATOM 673 C CA . LYS A 1 90 ? 1.851 -2.755 -3.034 1.00 94.00 90 LYS A CA 1
ATOM 674 C C . LYS A 1 90 ? 1.670 -3.105 -1.548 1.00 94.00 90 LYS A C 1
ATOM 676 O O . LYS A 1 90 ? 2.262 -4.079 -1.083 1.00 94.00 90 LYS A O 1
ATOM 681 N N . ASP A 1 91 ? 0.816 -2.370 -0.839 1.00 95.88 91 ASP A N 1
ATOM 682 C CA . ASP A 1 91 ? 0.560 -2.551 0.591 1.00 95.88 91 ASP A CA 1
ATOM 683 C C . ASP A 1 91 ? -0.343 -3.763 0.826 1.00 95.88 91 ASP A C 1
ATOM 685 O O . ASP A 1 91 ? -0.103 -4.539 1.752 1.00 95.88 91 ASP A O 1
ATOM 689 N N . VAL A 1 92 ? -1.296 -4.013 -0.087 1.00 95.75 92 VAL A N 1
ATOM 690 C CA . VAL A 1 92 ? -2.072 -5.267 -0.120 1.00 95.75 92 VAL A CA 1
ATOM 691 C C . VAL A 1 92 ? -1.117 -6.455 -0.150 1.00 95.75 92 VAL A C 1
ATOM 693 O O . VAL A 1 92 ? -1.223 -7.361 0.670 1.00 95.75 92 VAL A O 1
ATOM 696 N N . MET A 1 93 ? -0.134 -6.424 -1.055 1.00 93.06 93 MET A N 1
ATOM 697 C CA . MET A 1 93 ? 0.844 -7.505 -1.189 1.00 93.06 93 MET A CA 1
ATOM 698 C C . MET A 1 93 ? 1.724 -7.658 0.054 1.00 93.06 93 MET A C 1
ATOM 700 O O . MET A 1 93 ? 2.159 -8.767 0.356 1.00 93.06 93 MET A O 1
ATOM 704 N N . SER A 1 94 ? 2.011 -6.571 0.769 1.00 94.94 94 SER A N 1
ATOM 705 C CA . SER A 1 94 ? 2.794 -6.618 2.006 1.00 94.94 94 SER A CA 1
ATOM 706 C C . SER A 1 94 ? 2.028 -7.266 3.154 1.00 94.94 94 SER A C 1
ATOM 708 O O . SER A 1 94 ? 2.608 -8.085 3.865 1.00 94.94 94 SER A O 1
ATOM 710 N N . ILE A 1 95 ? 0.733 -6.979 3.290 1.00 95.81 95 ILE A N 1
ATOM 711 C CA . ILE A 1 95 ? -0.115 -7.604 4.313 1.00 95.81 95 ILE A CA 1
ATOM 712 C C . ILE A 1 95 ? -0.417 -9.064 3.940 1.00 95.81 95 ILE A C 1
ATOM 714 O O . ILE A 1 95 ? -0.284 -9.945 4.784 1.00 95.81 95 ILE A O 1
ATOM 718 N N . GLU A 1 96 ? -0.736 -9.360 2.678 1.00 95.31 96 GLU A N 1
ATOM 719 C CA . GLU A 1 96 ? -1.033 -10.729 2.221 1.00 95.31 96 GLU A CA 1
ATOM 720 C C . GLU A 1 96 ? 0.136 -11.703 2.421 1.00 95.31 96 GLU A C 1
ATOM 722 O O . GLU A 1 96 ? -0.088 -12.869 2.738 1.00 95.31 96 GLU A O 1
ATOM 727 N N . ARG A 1 97 ? 1.387 -11.231 2.306 1.00 95.06 97 ARG A N 1
ATOM 728 C CA . ARG A 1 97 ? 2.591 -12.042 2.578 1.00 95.06 97 ARG A CA 1
ATOM 729 C C . ARG A 1 97 ? 2.661 -12.576 4.011 1.00 95.06 97 ARG A C 1
ATOM 731 O O . ARG A 1 97 ? 3.387 -13.535 4.250 1.00 95.06 97 ARG A O 1
ATOM 738 N N . THR A 1 98 ? 1.945 -11.960 4.952 1.00 94.75 98 THR A N 1
ATOM 739 C CA . THR A 1 98 ? 1.878 -12.443 6.339 1.00 94.75 98 THR A CA 1
ATOM 740 C C . THR A 1 98 ? 0.971 -13.660 6.486 1.00 94.75 98 THR A C 1
ATOM 742 O O . THR A 1 98 ? 1.156 -14.428 7.418 1.00 94.75 98 THR A O 1
ATOM 745 N N . HIS A 1 99 ? 0.008 -13.848 5.576 1.00 94.12 99 HIS A N 1
ATOM 746 C CA . HIS A 1 99 ? -1.052 -14.858 5.663 1.00 94.12 99 HIS A CA 1
ATOM 747 C C . HIS A 1 99 ? -1.943 -14.787 6.921 1.00 94.12 99 HIS A C 1
ATOM 749 O O . HIS A 1 99 ? -2.765 -15.677 7.113 1.00 94.12 99 HIS A O 1
ATOM 755 N N . GLU A 1 100 ? -1.839 -13.728 7.730 1.00 95.06 100 GLU A N 1
ATOM 756 C CA . GLU A 1 100 ? -2.616 -13.553 8.971 1.00 95.06 100 GLU A CA 1
ATOM 757 C C . GLU A 1 100 ? -3.956 -12.835 8.744 1.00 95.06 100 GLU A C 1
ATOM 759 O O . GLU A 1 100 ? -4.897 -12.970 9.524 1.00 95.06 100 GLU A O 1
ATOM 764 N N . PHE A 1 101 ? -4.065 -12.043 7.674 1.00 96.25 101 PHE A N 1
ATOM 765 C CA . PHE A 1 101 ? -5.280 -11.296 7.365 1.00 96.25 101 PHE A CA 1
ATOM 766 C C . PHE A 1 101 ? -6.160 -12.049 6.362 1.00 96.25 101 PHE A C 1
ATOM 768 O O . PHE A 1 101 ? -5.737 -12.362 5.250 1.00 96.25 101 PHE A O 1
ATOM 775 N N . HIS A 1 102 ? -7.416 -12.297 6.738 1.00 94.50 102 HIS A N 1
ATOM 776 C CA . HIS A 1 102 ? -8.399 -13.009 5.909 1.00 94.50 102 HIS A CA 1
ATOM 777 C C . HIS A 1 102 ? -9.616 -12.160 5.522 1.00 94.50 102 HIS A C 1
ATOM 779 O O . HIS A 1 102 ? -10.575 -12.687 4.959 1.00 94.50 102 HIS A O 1
ATOM 785 N N . GLY A 1 103 ? -9.591 -10.856 5.805 1.00 94.25 103 GLY A N 1
ATOM 786 C CA . GLY A 1 103 ? -10.632 -9.930 5.369 1.00 94.25 103 GLY A CA 1
ATOM 787 C C . GLY A 1 103 ? -10.470 -9.497 3.910 1.00 94.25 103 GLY A C 1
ATOM 788 O O . GLY A 1 103 ? -9.657 -10.033 3.145 1.00 94.25 103 GLY A O 1
ATOM 789 N N . LEU A 1 104 ? -11.246 -8.487 3.522 1.00 94.81 104 LEU A N 1
ATOM 790 C CA . LEU A 1 104 ? -11.146 -7.845 2.212 1.00 94.81 104 LEU A CA 1
ATOM 791 C C . LEU A 1 104 ? -10.323 -6.559 2.289 1.00 94.81 104 LEU A C 1
ATOM 793 O O . LEU A 1 104 ? -10.191 -5.955 3.346 1.00 94.81 104 LEU A O 1
ATOM 797 N N . TYR A 1 105 ? -9.819 -6.096 1.146 1.00 96.75 105 TYR A N 1
ATOM 798 C CA . TYR A 1 105 ? -9.077 -4.835 1.053 1.00 96.75 105 TYR A CA 1
ATOM 799 C C . TYR A 1 105 ? -9.881 -3.747 0.367 1.00 96.75 105 TYR A C 1
ATOM 801 O O . TYR A 1 105 ? -10.807 -4.047 -0.392 1.00 96.75 105 TYR A O 1
ATOM 809 N N . HIS A 1 106 ? -9.475 -2.498 0.566 1.00 97.06 106 HIS A N 1
ATOM 810 C CA . HIS A 1 106 ? -9.839 -1.342 -0.243 1.00 97.06 106 HIS A CA 1
ATOM 811 C C . HIS A 1 106 ? -8.610 -0.457 -0.460 1.00 97.06 106 HIS A C 1
ATOM 813 O O . HIS A 1 106 ? -7.965 -0.053 0.498 1.00 97.06 106 HIS A O 1
ATOM 819 N N . VAL A 1 107 ? -8.286 -0.153 -1.711 1.00 97.25 107 VAL A N 1
ATOM 820 C CA . VAL A 1 107 ? -7.117 0.636 -2.103 1.00 97.25 107 VAL A CA 1
ATOM 821 C C . VAL A 1 107 ? -7.566 2.054 -2.433 1.00 97.25 107 VAL A C 1
ATOM 823 O O . VAL A 1 107 ? -8.339 2.257 -3.374 1.00 97.25 107 VAL A O 1
ATOM 826 N N . LEU A 1 108 ? -7.068 3.036 -1.682 1.00 95.62 108 LEU A N 1
ATOM 827 C CA . LEU A 1 108 ? -7.411 4.448 -1.876 1.00 95.62 108 LEU A CA 1
ATOM 828 C C . LEU A 1 108 ? -6.818 5.028 -3.161 1.00 95.62 108 LEU A C 1
ATOM 830 O O . LEU A 1 108 ? -7.449 5.885 -3.780 1.00 95.62 108 LEU A O 1
ATOM 834 N N . GLY A 1 109 ? -5.650 4.530 -3.576 1.00 92.88 109 GLY A N 1
ATOM 8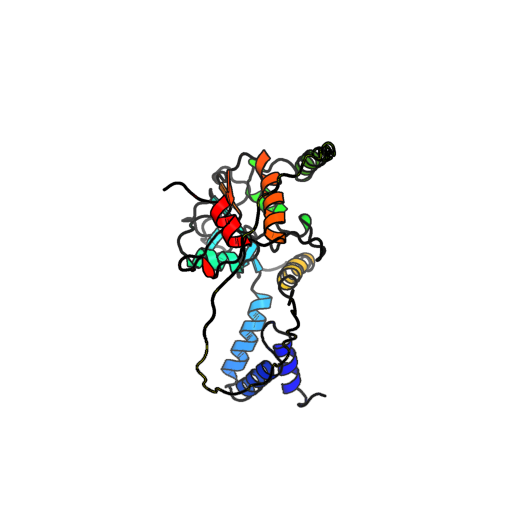35 C CA . GLY A 1 109 ? -4.904 5.052 -4.722 1.00 92.88 109 GLY A CA 1
ATOM 836 C C . GLY A 1 109 ? -4.015 6.244 -4.366 1.00 92.88 109 GLY A C 1
ATOM 837 O O . GLY A 1 109 ? -3.692 7.033 -5.247 1.00 92.88 109 GLY A O 1
ATOM 838 N N . GLY A 1 110 ? -3.646 6.380 -3.090 1.00 94.31 110 GLY A N 1
ATOM 839 C CA . GLY A 1 110 ? -2.858 7.490 -2.565 1.00 94.31 110 GLY A CA 1
ATOM 840 C C . GLY A 1 110 ? -3.333 7.952 -1.188 1.00 94.31 110 GLY A C 1
ATOM 841 O O . GLY A 1 110 ? -4.138 7.290 -0.528 1.00 94.31 110 GLY A O 1
ATOM 842 N N . VAL A 1 111 ? -2.821 9.108 -0.780 1.00 95.56 111 VAL A N 1
ATOM 843 C CA . VAL A 1 111 ? -3.154 9.824 0.459 1.00 95.56 111 VAL A CA 1
ATOM 844 C C . VAL A 1 111 ? -3.476 11.276 0.133 1.00 95.56 111 VAL A C 1
ATOM 846 O O . VAL A 1 111 ? -3.123 11.776 -0.936 1.00 95.56 111 VAL A O 1
ATOM 849 N N . ILE A 1 112 ? -4.167 11.956 1.044 1.00 93.44 112 ILE A N 1
ATOM 850 C CA . ILE A 1 112 ? -4.445 13.385 0.912 1.00 93.44 112 ILE A CA 1
ATOM 851 C C . ILE A 1 112 ? -3.118 14.130 1.029 1.00 93.44 112 ILE A C 1
ATOM 853 O O . ILE A 1 112 ? -2.421 14.012 2.037 1.00 93.44 112 ILE A O 1
ATOM 857 N N . ASN A 1 113 ? -2.782 14.912 0.006 1.00 93.12 113 ASN A N 1
ATOM 858 C CA . ASN A 1 113 ? -1.529 15.648 -0.050 1.00 93.12 113 ASN A CA 1
ATOM 859 C C . ASN A 1 113 ? -1.755 17.052 -0.633 1.00 93.12 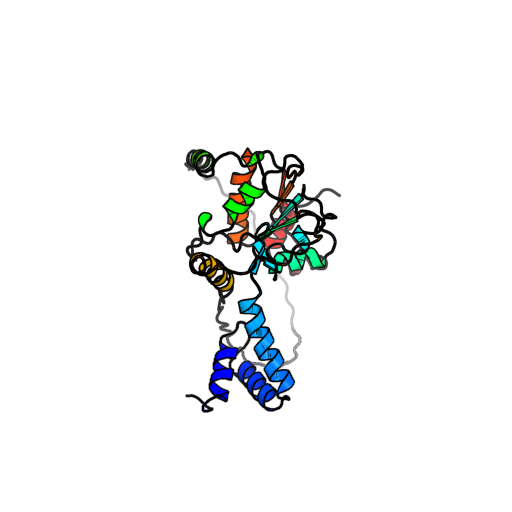113 ASN A C 1
ATOM 861 O O . ASN A 1 113 ? -1.737 17.221 -1.855 1.00 93.12 113 ASN A O 1
ATOM 865 N N . PRO A 1 114 ? -1.919 18.078 0.222 1.00 90.75 114 PRO A N 1
ATOM 866 C CA . PRO A 1 114 ? -2.113 19.458 -0.220 1.00 90.75 114 PRO A CA 1
ATOM 867 C C . PRO A 1 114 ? -0.941 20.024 -1.032 1.00 90.75 114 PRO A C 1
ATOM 869 O O . PRO A 1 114 ? -1.153 20.873 -1.892 1.00 90.75 114 PRO A O 1
ATOM 872 N N . MET A 1 115 ? 0.289 19.557 -0.790 1.00 91.94 115 MET A N 1
ATOM 873 C CA . MET A 1 115 ? 1.477 20.026 -1.516 1.00 91.94 115 MET A CA 1
ATOM 874 C C . MET A 1 115 ? 1.543 19.464 -2.940 1.00 91.94 115 MET A C 1
ATOM 876 O O . MET A 1 115 ? 2.105 20.103 -3.827 1.00 91.94 115 MET A O 1
ATOM 880 N N . ALA A 1 116 ? 0.960 18.284 -3.158 1.00 86.88 116 ALA A N 1
ATOM 881 C CA . ALA A 1 116 ? 0.830 17.650 -4.468 1.00 86.88 116 ALA A CA 1
ATOM 882 C C . ALA A 1 116 ? -0.546 17.891 -5.125 1.00 86.88 116 ALA A C 1
ATOM 884 O O . ALA A 1 116 ? -0.848 17.242 -6.123 1.00 86.88 116 ALA A O 1
ATOM 885 N N . ASP A 1 117 ? -1.371 18.790 -4.570 1.00 90.88 117 ASP A N 1
ATOM 886 C CA . ASP A 1 117 ? -2.753 19.076 -5.003 1.00 90.88 117 ASP A CA 1
ATOM 887 C C . ASP A 1 117 ? -3.668 17.830 -5.059 1.00 90.88 117 ASP A C 1
ATOM 889 O O . ASP A 1 117 ? -4.598 17.746 -5.858 1.00 90.88 117 ASP A O 1
ATOM 893 N N . VAL A 1 118 ? -3.419 16.841 -4.191 1.00 91.12 118 VAL A N 1
ATOM 894 C CA . VAL A 1 118 ? -4.237 15.623 -4.082 1.00 91.12 118 VAL A CA 1
ATOM 895 C C . VAL A 1 118 ? -5.279 15.804 -2.983 1.00 91.12 118 VAL A C 1
ATOM 897 O O . VAL A 1 118 ? -4.943 15.908 -1.797 1.00 91.12 118 VAL A O 1
ATOM 900 N N . ARG A 1 119 ? -6.559 15.810 -3.362 1.00 92.00 119 ARG A N 1
ATOM 901 C CA . ARG A 1 119 ? -7.699 16.036 -2.458 1.00 92.00 119 ARG A CA 1
ATOM 902 C C . ARG A 1 119 ? -8.481 14.738 -2.221 1.00 92.00 119 ARG A C 1
ATOM 904 O O . ARG A 1 119 ? -8.332 13.782 -2.979 1.00 92.00 119 ARG A O 1
ATOM 911 N N . PRO A 1 120 ? -9.385 14.692 -1.222 1.00 90.75 120 PRO A N 1
ATOM 912 C CA . PRO A 1 120 ? -10.201 13.504 -0.948 1.00 90.75 120 PRO A CA 1
ATOM 913 C C . PRO A 1 120 ? -10.985 12.977 -2.159 1.00 90.75 120 PRO A C 1
ATOM 915 O O . PRO A 1 120 ? -11.125 11.767 -2.318 1.00 90.75 120 PRO A O 1
ATOM 918 N N . GLN A 1 121 ? -11.475 13.873 -3.023 1.00 88.69 121 GLN A N 1
ATOM 919 C CA . GLN A 1 121 ? -12.206 13.508 -4.244 1.00 88.69 121 GLN A CA 1
ATOM 920 C C . GLN A 1 121 ? -11.343 12.847 -5.325 1.00 88.69 121 GLN A C 1
ATOM 922 O O . GLN A 1 121 ? -11.880 12.148 -6.181 1.00 88.69 121 GLN A O 1
ATOM 927 N N . ASP A 1 122 ? -10.027 13.053 -5.277 1.00 89.38 122 ASP A N 1
ATOM 928 C CA . ASP A 1 122 ? -9.073 12.461 -6.215 1.00 89.38 122 ASP A CA 1
ATOM 929 C C . ASP A 1 122 ? -8.694 11.024 -5.777 1.00 89.38 122 ASP A C 1
ATOM 931 O O . ASP A 1 122 ? -8.055 10.279 -6.518 1.00 89.38 122 ASP A O 1
ATOM 935 N N . LEU A 1 123 ? -9.138 10.607 -4.582 1.00 92.44 123 LEU A N 1
ATOM 936 C CA . LEU A 1 123 ? -8.947 9.279 -4.002 1.00 92.44 123 LEU A CA 1
ATOM 937 C C . LEU A 1 123 ? -10.228 8.436 -4.083 1.00 92.44 123 LEU A C 1
ATOM 939 O O . LEU A 1 123 ? -11.353 8.931 -4.185 1.00 92.44 123 LEU A O 1
ATOM 943 N N . ARG A 1 124 ? -10.092 7.116 -3.932 1.00 91.81 124 ARG A N 1
ATOM 944 C CA . ARG A 1 124 ? -11.219 6.160 -3.966 1.00 91.81 124 ARG A CA 1
ATOM 945 C C . ARG A 1 124 ? -12.038 6.109 -2.671 1.00 91.81 124 ARG A C 1
ATOM 947 O O . ARG A 1 124 ? -12.547 5.051 -2.292 1.00 91.81 124 ARG A O 1
ATOM 954 N N . ILE A 1 125 ? -12.215 7.246 -2.003 1.00 92.19 125 ILE A N 1
ATOM 955 C CA . ILE A 1 125 ? -12.984 7.358 -0.753 1.00 92.19 125 ILE A CA 1
ATOM 956 C C . ILE A 1 125 ? -14.482 7.186 -1.031 1.00 92.19 125 ILE A C 1
ATOM 958 O O . ILE A 1 125 ? -15.166 6.434 -0.343 1.00 92.19 125 ILE A O 1
ATOM 962 N N . SER A 1 126 ? -14.999 7.768 -2.113 1.00 87.56 126 SER A N 1
ATOM 963 C CA . SER A 1 126 ? -16.412 7.602 -2.486 1.00 87.56 126 SER A CA 1
ATOM 964 C C . SER A 1 126 ? -16.770 6.146 -2.820 1.00 87.56 126 SER A C 1
ATOM 966 O O . SER A 1 126 ? -17.887 5.705 -2.559 1.00 87.56 126 SER A O 1
ATOM 968 N N . GLN A 1 127 ? -15.831 5.378 -3.389 1.00 87.44 127 GLN A N 1
ATOM 969 C CA . GLN A 1 127 ? -16.009 3.935 -3.610 1.00 87.44 127 GLN A CA 1
ATOM 970 C C . GLN A 1 127 ? -16.012 3.157 -2.291 1.00 87.44 127 GLN A C 1
ATOM 972 O O . GLN A 1 127 ? -16.837 2.258 -2.137 1.00 87.44 127 GLN A O 1
ATOM 977 N N . LEU A 1 128 ? -15.139 3.526 -1.343 1.00 90.88 128 LEU A N 1
ATOM 978 C CA . LEU A 1 128 ? -15.118 2.946 0.002 1.00 90.88 128 LEU A CA 1
ATOM 979 C C . LEU A 1 128 ? -16.486 3.101 0.670 1.00 90.88 128 LEU A C 1
ATOM 981 O O . LEU A 1 128 ? -17.077 2.104 1.073 1.00 90.88 128 LEU A O 1
ATOM 985 N N . LEU A 1 129 ? -17.026 4.323 0.704 1.00 87.44 129 LEU A N 1
ATOM 986 C CA . LEU A 1 129 ? -18.326 4.603 1.321 1.00 87.44 129 LEU A CA 1
ATOM 987 C C . LEU A 1 129 ? -19.461 3.786 0.696 1.00 87.44 129 LEU A C 1
ATOM 989 O O . LEU A 1 129 ? -20.259 3.193 1.416 1.00 87.44 129 LEU A O 1
ATOM 993 N N . ARG A 1 130 ? -19.497 3.672 -0.640 1.00 83.94 130 ARG A N 1
ATOM 994 C CA . ARG A 1 130 ? -20.485 2.821 -1.327 1.00 83.94 130 ARG A CA 1
ATOM 995 C C . ARG A 1 130 ? -20.358 1.345 -0.950 1.00 83.94 130 ARG A C 1
ATOM 997 O O . ARG A 1 130 ? -21.369 0.650 -0.878 1.00 83.94 130 ARG A O 1
ATOM 1004 N N . ARG A 1 131 ? -19.137 0.856 -0.711 1.00 83.56 131 ARG A N 1
ATOM 1005 C CA . ARG A 1 131 ? -18.890 -0.533 -0.290 1.00 83.56 131 ARG A CA 1
ATOM 1006 C C . ARG A 1 131 ? -19.356 -0.835 1.123 1.00 83.56 131 ARG A C 1
ATOM 1008 O O . ARG A 1 131 ? -19.679 -1.984 1.401 1.00 83.56 131 ARG A O 1
ATOM 1015 N N . LEU A 1 132 ? -19.420 0.173 1.986 1.00 83.56 132 LEU A N 1
ATOM 1016 C CA . LEU A 1 132 ? -19.910 0.027 3.355 1.00 83.56 132 LEU A CA 1
ATOM 1017 C C . LEU A 1 132 ? -21.451 -0.088 3.431 1.00 83.56 132 LEU A C 1
ATOM 1019 O O . LEU A 1 132 ? -21.996 -0.290 4.514 1.00 83.56 132 LEU A O 1
ATOM 1023 N N . GLY A 1 133 ? -22.164 -0.054 2.293 1.00 66.12 133 GLY A N 1
ATOM 1024 C CA . GLY A 1 133 ? -23.596 -0.368 2.219 1.00 66.12 133 GLY A CA 1
ATOM 1025 C C . GLY A 1 133 ? -24.483 0.667 2.933 1.00 66.12 133 GLY A C 1
ATOM 1026 O O . GLY A 1 133 ? -24.079 1.821 3.035 1.00 66.12 133 GLY A O 1
ATOM 1027 N N . PRO A 1 134 ? -25.688 0.312 3.427 1.00 52.53 134 PRO A N 1
ATOM 1028 C CA . PRO A 1 134 ? -26.665 1.261 3.986 1.00 52.53 134 PRO A CA 1
ATOM 1029 C C . PRO A 1 134 ? -26.200 2.017 5.246 1.00 52.53 134 PRO A C 1
ATOM 1031 O O . PRO A 1 134 ? -26.863 2.965 5.654 1.00 52.53 134 PRO A O 1
ATOM 1034 N N . HIS A 1 135 ? -25.046 1.667 5.824 1.00 47.59 135 HIS A N 1
ATOM 1035 C CA . HIS A 1 135 ? -24.360 2.503 6.812 1.00 47.59 135 HIS A CA 1
ATOM 1036 C C . HIS A 1 135 ? -23.781 3.787 6.194 1.00 47.59 135 HIS A C 1
ATOM 1038 O O . HIS A 1 135 ? -23.699 4.787 6.886 1.00 47.59 135 HIS A O 1
ATOM 1044 N N . GLY A 1 136 ? -23.445 3.781 4.898 1.00 36.47 136 GLY A N 1
ATOM 1045 C CA . GLY A 1 136 ? -22.985 4.912 4.081 1.00 36.47 136 GLY A CA 1
ATOM 1046 C C . GLY A 1 136 ? -24.065 5.543 3.192 1.00 36.47 136 GLY A C 1
ATOM 1047 O O . GLY A 1 136 ? -23.730 6.195 2.208 1.00 36.47 136 GLY A O 1
ATOM 1048 N N . ALA A 1 137 ? -25.354 5.343 3.500 1.00 35.72 137 ALA A N 1
ATOM 1049 C CA . ALA A 1 137 ? -26.475 5.969 2.783 1.00 35.72 137 ALA A CA 1
ATOM 1050 C C . ALA A 1 137 ? -26.697 7.455 3.141 1.00 35.72 137 ALA A C 1
ATOM 1052 O O . ALA A 1 137 ? -27.663 8.055 2.676 1.00 35.72 137 ALA A O 1
ATOM 1053 N N . LEU A 1 138 ? -25.812 8.051 3.944 1.00 39.31 138 LEU A N 1
ATOM 1054 C CA . LEU A 1 138 ? -25.699 9.501 4.051 1.00 39.31 138 LEU A CA 1
ATOM 1055 C C . LEU A 1 138 ? -24.868 9.971 2.863 1.00 39.31 138 LEU A C 1
ATOM 1057 O O . LEU A 1 138 ? -23.739 9.522 2.653 1.00 39.31 138 LEU A O 1
ATOM 1061 N N . THR A 1 139 ? -25.456 10.830 2.040 1.00 37.62 139 THR A N 1
ATOM 1062 C CA . THR A 1 139 ? -24.762 11.376 0.877 1.00 37.62 139 THR A CA 1
ATOM 1063 C C . THR A 1 139 ? -23.477 12.080 1.326 1.00 37.62 139 THR A C 1
ATOM 1065 O O . THR A 1 139 ? -23.396 12.630 2.428 1.00 37.62 139 THR A O 1
ATOM 1068 N N . VAL A 1 140 ? -22.439 12.038 0.481 1.00 45.78 140 VAL A N 1
ATOM 1069 C CA . VAL A 1 140 ? -21.143 12.685 0.761 1.00 45.78 140 VAL A CA 1
ATOM 1070 C C . VAL A 1 140 ? -21.368 14.155 1.162 1.00 45.78 140 VAL A C 1
ATOM 1072 O O . VAL A 1 140 ? -20.740 14.635 2.103 1.00 45.78 140 VAL A O 1
ATOM 1075 N N . ASP A 1 141 ? -22.363 14.808 0.548 1.00 43.16 141 ASP A N 1
ATOM 1076 C CA . ASP A 1 141 ? -22.793 16.185 0.823 1.00 43.16 141 ASP A CA 1
ATOM 1077 C C . ASP A 1 141 ? -23.433 16.394 2.213 1.00 43.16 141 ASP A C 1
ATOM 1079 O O . ASP A 1 141 ? -23.181 17.416 2.851 1.00 43.16 141 ASP A O 1
ATOM 1083 N N . GLU A 1 142 ? -24.203 15.435 2.741 1.00 46.59 142 GLU A N 1
ATOM 1084 C CA . GLU A 1 142 ? -24.803 15.530 4.086 1.00 46.59 142 GLU A CA 1
ATOM 1085 C C . GLU A 1 142 ? -23.770 15.335 5.204 1.00 46.59 142 GLU A C 1
ATOM 1087 O O . GLU A 1 142 ? -23.883 15.938 6.273 1.00 46.59 142 GLU A O 1
ATOM 1092 N N . THR A 1 143 ? -22.723 14.545 4.951 1.00 49.62 143 THR A N 1
ATOM 1093 C CA . THR A 1 143 ? -21.659 14.291 5.939 1.00 49.62 143 THR A CA 1
ATOM 1094 C C . THR A 1 143 ? -20.616 15.419 5.948 1.00 49.62 143 THR A C 1
ATOM 1096 O O . THR A 1 143 ? -20.130 15.806 7.011 1.00 49.62 143 THR A O 1
ATOM 1099 N N . LEU A 1 144 ? -20.343 16.028 4.785 1.00 49.59 144 LEU A N 1
ATOM 1100 C CA . LEU A 1 144 ? -19.489 17.218 4.637 1.00 49.59 144 LEU A CA 1
ATOM 1101 C C . LEU A 1 144 ? -20.054 18.456 5.360 1.00 49.59 144 LEU A C 1
ATOM 1103 O O . LEU A 1 144 ? -19.283 19.253 5.905 1.00 49.59 144 LEU A O 1
ATOM 1107 N N . ALA A 1 145 ? -21.383 18.601 5.418 1.00 41.12 145 ALA A N 1
ATOM 1108 C CA . ALA A 1 145 ? -22.044 19.706 6.117 1.00 41.12 145 ALA A CA 1
ATOM 1109 C C . ALA A 1 145 ? -21.880 19.640 7.650 1.00 41.12 145 ALA A C 1
ATOM 1111 O O . ALA A 1 145 ? -21.775 20.681 8.300 1.00 41.12 145 ALA A O 1
ATOM 1112 N N . ALA A 1 146 ? -21.794 18.439 8.233 1.00 42.53 146 ALA A N 1
ATOM 1113 C CA . ALA A 1 146 ? -21.642 18.255 9.679 1.00 42.53 146 ALA A CA 1
ATOM 1114 C C . ALA A 1 146 ? -20.227 18.594 10.190 1.00 42.53 146 ALA A C 1
ATOM 1116 O O . ALA A 1 146 ? -20.061 19.017 11.333 1.00 42.53 146 ALA A O 1
ATOM 1117 N N . THR A 1 147 ? -19.201 18.470 9.343 1.00 43.81 147 THR A N 1
ATOM 1118 C CA . THR A 1 147 ? -17.798 18.741 9.713 1.00 43.81 147 THR A CA 1
ATOM 1119 C C . THR A 1 147 ? -17.383 20.216 9.639 1.00 43.81 147 THR A C 1
ATOM 1121 O O . THR A 1 147 ? -16.313 20.562 10.126 1.00 43.81 147 THR A O 1
ATOM 1124 N N . GLN A 1 148 ? -18.207 21.111 9.080 1.00 49.56 148 GLN A N 1
ATOM 1125 C CA . GLN A 1 148 ? -17.878 22.546 8.957 1.00 49.56 148 GLN A CA 1
ATOM 1126 C C . GLN A 1 148 ? -18.323 23.408 10.156 1.00 49.56 148 GLN A C 1
ATOM 1128 O O . GLN A 1 148 ? -18.120 24.620 10.143 1.00 49.56 148 GLN A O 1
ATOM 1133 N N . GLN A 1 149 ? -18.915 22.816 11.201 1.00 46.38 149 GLN A N 1
ATOM 1134 C CA . GLN A 1 149 ? -19.416 23.549 12.380 1.00 46.38 149 GLN A CA 1
ATOM 1135 C C . GLN A 1 149 ? -18.625 23.309 13.673 1.00 46.38 149 GLN A C 1
ATOM 1137 O O . GLN A 1 149 ? -18.955 23.889 14.706 1.00 46.38 149 GLN A O 1
ATOM 1142 N N . ALA A 1 150 ? -17.548 22.528 13.624 1.00 39.12 150 ALA A N 1
ATOM 1143 C CA . ALA A 1 150 ? -16.645 22.337 14.750 1.00 39.12 150 ALA A CA 1
ATOM 1144 C C . ALA A 1 150 ? -15.203 22.586 14.297 1.00 39.12 150 ALA A C 1
ATOM 1146 O O . ALA A 1 150 ? -14.539 21.655 13.867 1.00 39.12 150 ALA A O 1
ATOM 1147 N N . ASP A 1 151 ? -14.767 23.851 14.307 1.00 33.28 151 ASP A N 1
ATOM 1148 C CA . ASP A 1 151 ? -13.618 24.308 15.107 1.00 33.28 151 ASP A CA 1
ATOM 1149 C C . ASP A 1 151 ? -13.324 25.799 14.825 1.00 33.28 151 ASP A C 1
ATOM 1151 O O . ASP A 1 151 ? -12.808 26.190 13.778 1.00 33.28 151 ASP A O 1
ATOM 1155 N N . SER A 1 152 ? -13.677 26.663 15.773 1.00 28.55 152 SER A N 1
ATOM 1156 C CA . SER A 1 152 ? -12.928 27.894 16.020 1.00 28.55 152 SER A CA 1
ATOM 1157 C C . SER A 1 152 ? -12.172 27.645 17.320 1.00 28.55 152 SER A C 1
ATOM 1159 O O . SER A 1 152 ? -12.817 27.654 18.373 1.00 28.55 152 SER A O 1
ATOM 1161 N N . PRO A 1 153 ? -10.846 27.437 17.295 1.00 34.25 153 PRO A N 1
ATOM 1162 C CA . PRO A 1 153 ? -10.096 27.257 18.523 1.00 34.25 153 PRO A CA 1
ATOM 1163 C C . PRO A 1 153 ? -10.021 28.610 19.234 1.00 34.25 153 PRO A C 1
ATOM 1165 O O . PRO A 1 153 ? -9.271 29.504 18.834 1.00 34.25 153 PRO A O 1
ATOM 1168 N N . GLN A 1 154 ? -10.808 28.792 20.295 1.00 36.56 154 GLN A N 1
ATOM 1169 C CA . GLN A 1 154 ? -10.537 29.838 21.277 1.00 36.56 154 GLN A CA 1
ATOM 1170 C C . GLN A 1 154 ? -9.325 29.400 22.100 1.00 36.56 154 GLN A C 1
ATOM 1172 O O . GLN A 1 154 ? -9.439 28.672 23.081 1.00 36.56 154 GLN A O 1
ATOM 1177 N N . VAL A 1 155 ? -8.146 29.838 21.666 1.00 32.97 155 VAL A N 1
ATOM 1178 C CA . VAL A 1 155 ? -6.928 29.793 22.474 1.00 32.97 155 VAL A CA 1
ATOM 1179 C C . VAL A 1 155 ? -7.101 30.800 23.613 1.00 32.97 155 VAL A C 1
ATOM 1181 O O . VAL A 1 155 ? -7.032 32.010 23.399 1.00 32.97 155 VAL A O 1
ATOM 1184 N N . ASP A 1 156 ? -7.362 30.302 24.822 1.00 29.16 156 ASP A N 1
ATOM 1185 C CA . ASP A 1 156 ? -7.358 31.100 26.049 1.00 29.16 156 ASP A CA 1
ATOM 1186 C C . ASP A 1 156 ? -5.911 31.456 26.414 1.00 29.16 156 ASP A C 1
ATOM 1188 O O . ASP A 1 156 ? -5.195 30.738 27.111 1.00 29.16 156 ASP A O 1
ATOM 1192 N N . SER A 1 157 ? -5.435 32.567 25.861 1.00 36.19 157 SER A N 1
ATOM 1193 C CA . SER A 1 157 ? -4.147 33.155 26.197 1.00 36.19 157 SER A CA 1
ATOM 1194 C C . SER A 1 157 ? -4.267 33.985 27.477 1.00 36.19 157 SER A C 1
ATOM 1196 O O . SER A 1 157 ? -4.306 35.218 27.402 1.00 36.19 157 SER A O 1
ATOM 1198 N N . ARG A 1 158 ? -4.316 33.343 28.653 1.00 34.16 158 ARG A N 1
ATOM 1199 C CA . ARG A 1 158 ? -4.100 34.011 29.950 1.00 34.16 158 ARG A CA 1
ATOM 1200 C C . ARG A 1 158 ? -3.355 33.124 30.955 1.00 34.16 158 ARG A C 1
ATOM 1202 O O . ARG A 1 158 ? -3.743 31.999 31.217 1.00 34.16 158 ARG A O 1
ATOM 1209 N N . GLN A 1 159 ? -2.340 33.748 31.564 1.00 38.16 159 GLN A N 1
ATOM 1210 C CA . GLN A 1 159 ? -1.538 33.350 32.733 1.00 38.16 159 GLN A CA 1
ATOM 1211 C C . GLN A 1 159 ? -0.300 32.469 32.503 1.00 38.16 159 GLN A C 1
ATOM 1213 O O . GLN A 1 159 ? -0.242 31.303 32.871 1.00 38.16 159 GLN A O 1
ATOM 1218 N N . VAL A 1 160 ? 0.772 33.127 32.052 1.00 31.27 160 VAL A N 1
ATOM 1219 C CA . VAL A 1 160 ? 2.109 32.892 32.614 1.00 31.27 160 VAL A CA 1
ATOM 1220 C C . VAL A 1 160 ? 2.260 33.888 33.765 1.00 31.27 160 VAL A C 1
ATOM 1222 O O . VAL A 1 160 ? 2.425 35.081 33.516 1.00 31.27 160 VAL A O 1
ATOM 1225 N N . ASP A 1 161 ? 2.122 33.426 35.009 1.00 31.84 161 ASP A N 1
ATOM 1226 C CA . ASP A 1 161 ? 2.452 34.228 36.190 1.00 31.84 161 ASP A CA 1
ATOM 1227 C C . ASP A 1 161 ? 3.856 33.853 36.676 1.00 31.84 161 ASP A C 1
ATOM 1229 O O . ASP A 1 161 ? 4.166 32.710 37.010 1.00 31.84 161 ASP A O 1
ATOM 1233 N N . SER A 1 162 ? 4.707 34.865 36.644 1.00 37.12 162 SER A N 1
ATOM 1234 C CA . SER A 1 162 ? 6.047 34.951 37.195 1.00 37.12 162 SER A CA 1
ATOM 1235 C C . SER A 1 162 ? 6.073 34.725 38.707 1.00 37.12 162 SER A C 1
ATOM 1237 O O . SER A 1 162 ? 5.370 35.421 39.432 1.00 37.12 162 SER A O 1
ATOM 1239 N N . ARG A 1 163 ? 6.955 33.835 39.174 1.00 34.56 163 ARG A N 1
ATOM 1240 C CA . ARG A 1 163 ? 7.530 33.720 40.535 1.00 34.56 163 ARG A CA 1
ATOM 1241 C C . ARG A 1 163 ? 8.499 32.529 40.500 1.00 34.56 163 ARG A C 1
ATOM 1243 O O . ARG A 1 163 ? 8.176 31.534 39.877 1.00 34.56 163 ARG A O 1
ATOM 1250 N N . GLN A 1 164 ? 9.650 32.463 41.139 1.00 38.09 164 GLN A N 1
ATOM 1251 C CA . GLN A 1 164 ? 10.579 33.380 41.784 1.00 38.09 164 GLN A CA 1
ATOM 1252 C C . GLN A 1 164 ? 11.819 32.498 42.056 1.00 38.09 164 GLN A C 1
ATOM 1254 O O . GLN A 1 164 ? 11.692 31.280 42.166 1.00 38.09 164 GLN A O 1
ATOM 1259 N N . ALA A 1 165 ? 13.008 33.093 42.086 1.00 31.34 165 ALA A N 1
ATOM 1260 C CA . ALA A 1 165 ? 14.268 32.390 42.298 1.00 31.34 165 ALA A CA 1
ATOM 1261 C C . ALA A 1 165 ? 14.298 31.606 43.620 1.00 31.34 165 ALA A C 1
ATOM 1263 O O . ALA A 1 165 ? 13.857 32.132 44.636 1.00 31.34 165 ALA A O 1
ATOM 1264 N N . ASP A 1 166 ? 14.926 30.429 43.606 1.00 32.59 166 ASP A N 1
ATOM 1265 C CA . ASP A 1 166 ? 15.651 29.933 44.771 1.00 32.59 166 ASP A CA 1
ATOM 1266 C C . ASP A 1 166 ? 16.960 29.252 44.351 1.00 32.59 166 ASP A C 1
ATOM 1268 O O . ASP A 1 166 ? 17.030 28.390 43.476 1.00 32.59 166 ASP A O 1
ATOM 1272 N N . SER A 1 167 ? 18.009 29.756 44.980 1.00 30.83 167 SER A N 1
ATOM 1273 C CA . SER A 1 167 ? 19.427 29.433 44.915 1.00 30.83 167 SER A CA 1
ATOM 1274 C C . SER A 1 167 ? 19.771 28.083 45.541 1.00 30.83 167 SER A C 1
ATOM 1276 O O . SER A 1 167 ? 19.354 27.849 46.671 1.00 30.83 167 SER A O 1
ATOM 1278 N N . VAL A 1 168 ? 20.657 27.293 44.916 1.00 34.75 168 VAL A N 1
ATOM 1279 C CA . VAL A 1 168 ? 21.550 26.372 45.650 1.00 34.75 168 VAL A CA 1
ATOM 1280 C C . VAL A 1 168 ? 22.933 26.280 44.981 1.00 34.75 168 VAL A C 1
ATOM 1282 O O . VAL A 1 168 ? 23.068 25.925 43.814 1.00 34.75 168 VAL A O 1
ATOM 1285 N N . GLN A 1 169 ? 23.926 26.632 45.798 1.00 32.34 169 GLN A N 1
ATOM 1286 C CA . GLN A 1 169 ? 25.386 26.507 45.747 1.00 32.34 169 GLN A CA 1
ATOM 1287 C C . GLN A 1 169 ? 26.045 25.426 44.858 1.00 32.34 169 GLN A C 1
ATOM 1289 O O . GLN A 1 169 ? 25.702 24.247 44.903 1.00 32.34 169 GLN A O 1
ATOM 1294 N N . GLN A 1 170 ? 27.146 25.843 44.216 1.00 37.34 170 GLN A N 1
ATOM 1295 C CA . GLN A 1 170 ? 28.305 25.016 43.837 1.00 37.34 170 GLN A CA 1
ATOM 1296 C C . GLN A 1 170 ? 29.088 24.525 45.072 1.00 37.34 170 GLN A C 1
ATOM 1298 O O . GLN A 1 170 ? 29.045 25.166 46.127 1.00 37.34 170 GLN A O 1
ATOM 1303 N N . PRO A 1 171 ? 29.920 23.483 44.905 1.00 37.00 171 PRO A N 1
ATOM 1304 C CA . PRO A 1 171 ? 31.278 23.570 45.438 1.00 37.00 171 PRO A CA 1
ATOM 1305 C C . PRO A 1 171 ? 32.372 23.185 44.427 1.00 37.00 171 PRO A C 1
ATOM 1307 O O . PRO A 1 171 ? 32.173 22.377 43.520 1.00 37.00 171 PRO A O 1
ATOM 1310 N N . ASP A 1 172 ? 33.529 23.808 44.643 1.00 30.91 172 ASP A N 1
ATOM 1311 C CA . ASP A 1 172 ? 34.777 23.748 43.885 1.00 30.91 172 ASP A CA 1
ATOM 1312 C C . ASP A 1 172 ? 35.646 22.492 44.133 1.00 30.91 172 ASP A C 1
ATOM 1314 O O . ASP A 1 172 ? 35.685 21.948 45.234 1.00 30.91 172 ASP A O 1
ATOM 1318 N N . ALA A 1 173 ? 36.436 22.190 43.091 1.00 32.41 173 ALA A N 1
ATOM 1319 C CA . ALA A 1 173 ? 37.857 21.797 43.058 1.00 32.41 173 ALA A CA 1
ATOM 1320 C C . ALA A 1 173 ? 38.383 20.388 43.446 1.00 32.41 173 ALA A C 1
ATOM 1322 O O . ALA A 1 173 ? 37.993 19.751 44.417 1.00 32.41 173 ALA A O 1
ATOM 1323 N N . ASP A 1 174 ? 39.422 20.035 42.667 1.00 30.73 174 ASP A N 1
ATOM 1324 C CA . ASP A 1 174 ? 40.550 19.112 42.885 1.00 30.73 174 ASP A CA 1
ATOM 1325 C C . ASP A 1 174 ? 40.444 17.621 42.511 1.00 30.73 174 ASP A C 1
ATOM 1327 O O . ASP A 1 174 ? 40.077 16.771 43.320 1.00 30.73 174 ASP A O 1
ATOM 1331 N N . ARG A 1 175 ? 40.972 17.278 41.317 1.00 33.12 175 ARG A N 1
ATOM 1332 C CA . ARG A 1 175 ? 42.193 16.442 41.150 1.00 33.12 175 ARG A CA 1
ATOM 1333 C C . ARG A 1 175 ? 42.514 16.129 39.677 1.00 33.12 175 ARG A C 1
ATOM 1335 O O . ARG A 1 175 ? 41.722 15.496 38.989 1.00 33.12 175 ARG A O 1
ATOM 1342 N N . GLN A 1 176 ? 43.732 16.468 39.246 1.00 33.69 176 GLN A N 1
ATOM 1343 C CA . GLN A 1 176 ? 44.496 15.694 38.247 1.00 33.69 176 GLN A CA 1
ATOM 1344 C C . GLN A 1 176 ? 45.333 14.613 38.981 1.00 33.69 176 GLN A C 1
ATOM 1346 O O . GLN A 1 176 ? 45.481 14.713 40.207 1.00 33.69 176 GLN A O 1
ATOM 1351 N N . PRO A 1 177 ? 45.851 13.568 38.297 1.00 41.25 177 PRO A N 1
ATOM 1352 C CA . PRO A 1 177 ? 47.126 13.690 37.575 1.00 41.25 177 PRO A CA 1
ATOM 1353 C C . PRO A 1 177 ? 47.205 12.943 36.218 1.00 41.25 177 PRO A C 1
ATOM 1355 O O . PRO A 1 177 ? 46.259 12.315 35.753 1.00 41.25 177 PRO A O 1
ATOM 1358 N N . GLU A 1 178 ? 48.385 13.106 35.626 1.00 32.09 178 GLU A N 1
ATOM 1359 C CA . GLU A 1 178 ? 48.901 12.970 34.259 1.00 32.09 178 GLU A CA 1
ATOM 1360 C C . GLU A 1 178 ? 48.959 11.593 33.550 1.00 32.09 178 GLU A C 1
ATOM 1362 O O . GLU A 1 178 ? 49.090 10.539 34.163 1.00 32.09 178 GLU A O 1
ATOM 1367 N N . GLU A 1 179 ? 48.967 11.720 32.210 1.00 30.97 179 GLU A N 1
ATOM 1368 C CA . GLU A 1 179 ? 49.760 11.051 31.153 1.00 30.97 179 GLU A CA 1
ATOM 1369 C C . GLU A 1 179 ? 49.787 9.519 30.962 1.00 30.97 179 GLU A C 1
ATOM 1371 O O . GLU A 1 179 ? 50.296 8.749 31.770 1.00 30.97 179 GLU A O 1
ATOM 1376 N N . THR A 1 180 ? 49.460 9.088 29.732 1.00 28.31 180 THR A N 1
ATOM 1377 C CA . THR A 1 180 ? 50.428 8.384 28.860 1.00 28.31 180 THR A CA 1
ATOM 1378 C C . THR A 1 180 ? 49.995 8.382 27.387 1.00 28.31 180 THR A C 1
ATOM 1380 O O . THR A 1 180 ? 48.821 8.296 27.041 1.00 28.31 180 THR A O 1
ATOM 1383 N N . GLN A 1 181 ? 50.996 8.534 26.522 1.00 32.22 181 GLN A N 1
ATOM 1384 C CA . GLN A 1 181 ? 50.948 8.679 25.067 1.00 32.22 181 GLN A CA 1
ATOM 1385 C C . GLN A 1 181 ? 50.672 7.345 24.347 1.00 32.22 181 GLN A C 1
ATOM 1387 O O . GLN A 1 181 ? 51.247 6.335 24.736 1.00 32.22 181 GLN A O 1
ATOM 1392 N N . SER A 1 182 ? 49.955 7.366 23.213 1.00 32.22 182 SER A N 1
ATOM 1393 C CA . SER A 1 182 ? 50.470 6.804 21.945 1.00 32.22 182 SER A CA 1
ATOM 1394 C C . SER A 1 182 ? 49.585 7.152 20.734 1.00 32.22 182 SER A C 1
ATOM 1396 O O . SER A 1 182 ? 48.445 6.713 20.631 1.00 32.22 182 SER A O 1
ATOM 1398 N N . SER A 1 183 ? 50.164 7.931 19.817 1.00 29.66 183 SER A N 1
ATOM 1399 C CA . SER A 1 183 ? 50.162 7.774 18.349 1.00 29.66 183 SER A CA 1
ATOM 1400 C C . SER A 1 183 ? 49.061 6.953 17.654 1.00 29.66 183 SER A C 1
ATOM 1402 O O . SER A 1 183 ? 48.976 5.742 17.840 1.00 29.66 183 SER A O 1
ATOM 1404 N N . GLY A 1 184 ? 48.382 7.574 16.679 1.00 29.11 184 GLY A N 1
ATOM 1405 C CA . GLY A 1 184 ? 47.568 6.843 15.701 1.00 29.11 184 GLY A CA 1
ATOM 1406 C C . GLY A 1 184 ? 46.829 7.697 14.664 1.00 29.11 184 GLY A C 1
ATOM 1407 O O . GLY A 1 184 ? 45.615 7.759 14.700 1.00 29.11 184 GLY A O 1
ATOM 1408 N N . GLN A 1 185 ? 47.586 8.315 13.752 1.00 33.75 185 GLN A N 1
ATOM 1409 C CA . GLN A 1 185 ? 47.258 8.592 12.338 1.00 33.75 185 GLN A CA 1
ATOM 1410 C C . GLN A 1 185 ? 45.983 9.375 11.945 1.00 33.75 185 GLN A C 1
ATOM 1412 O O . GLN A 1 185 ? 44.840 8.984 12.141 1.00 33.75 185 GLN A O 1
ATOM 1417 N N . SER A 1 186 ? 46.257 10.468 11.234 1.00 28.86 186 SER A N 1
ATOM 1418 C CA . SER A 1 186 ? 45.351 11.349 10.507 1.00 28.86 186 SER A CA 1
ATOM 1419 C C . SER A 1 186 ? 44.668 10.670 9.309 1.00 28.86 186 SER A C 1
ATOM 1421 O O . SER A 1 186 ? 45.333 10.023 8.502 1.00 28.86 186 SER A O 1
ATOM 1423 N N . ALA A 1 187 ? 43.375 10.942 9.120 1.00 32.25 187 ALA A N 1
ATOM 1424 C CA . ALA A 1 187 ? 42.677 10.853 7.835 1.00 32.25 187 ALA A CA 1
ATOM 1425 C C . ALA A 1 187 ? 41.743 12.076 7.692 1.00 32.25 187 ALA A C 1
ATOM 1427 O O . ALA A 1 187 ? 41.220 12.550 8.703 1.00 32.25 187 ALA A O 1
ATOM 1428 N N . PRO A 1 188 ? 41.575 12.640 6.481 1.00 32.31 188 PRO A N 1
ATOM 1429 C CA . PRO A 1 188 ? 40.960 13.947 6.298 1.00 32.31 188 PRO A CA 1
ATOM 1430 C C . PRO A 1 188 ? 39.431 13.884 6.295 1.00 32.31 188 PRO A C 1
ATOM 1432 O O . PRO A 1 188 ? 38.817 12.996 5.703 1.00 32.31 188 PRO A O 1
ATOM 1435 N N . SER A 1 189 ? 38.838 14.896 6.918 1.00 29.47 189 SER A N 1
ATOM 1436 C CA . SER A 1 189 ? 37.418 15.222 6.912 1.00 29.47 189 SER A CA 1
ATOM 1437 C C . SER A 1 189 ? 36.969 15.597 5.496 1.00 29.47 189 SER A C 1
ATOM 1439 O O . SER A 1 189 ? 37.273 16.682 5.001 1.00 29.47 189 SER A O 1
ATOM 1441 N N . GLY A 1 190 ? 36.263 14.681 4.835 1.00 28.39 190 GLY A N 1
ATOM 1442 C CA . GLY A 1 190 ? 35.474 14.957 3.640 1.00 28.39 190 GLY A CA 1
ATOM 1443 C C . GLY A 1 190 ? 34.066 15.358 4.056 1.00 28.39 190 GLY A C 1
ATOM 1444 O O . GLY A 1 190 ? 33.292 14.519 4.508 1.00 28.39 190 GLY A O 1
ATOM 1445 N N . ASP A 1 191 ? 33.787 16.648 3.925 1.00 27.50 191 ASP A N 1
ATOM 1446 C CA . ASP A 1 191 ? 32.486 17.292 4.066 1.00 27.50 191 ASP A CA 1
ATOM 1447 C C . ASP A 1 191 ? 31.423 16.554 3.227 1.00 27.50 191 ASP A C 1
ATOM 1449 O O . ASP A 1 191 ? 31.473 16.525 1.994 1.00 27.50 191 ASP A O 1
ATOM 1453 N N . GLN A 1 192 ? 30.503 15.870 3.911 1.00 31.89 192 GLN A N 1
ATOM 1454 C CA . GLN A 1 192 ? 29.360 15.196 3.310 1.00 31.89 192 GLN A CA 1
ATOM 1455 C C . GLN A 1 192 ? 28.216 16.196 3.174 1.00 31.89 192 GLN A C 1
ATOM 1457 O O . GLN A 1 192 ? 27.397 16.352 4.075 1.00 31.89 192 GLN A O 1
ATOM 1462 N N . THR A 1 193 ? 28.095 16.813 2.005 1.00 28.55 193 THR A N 1
ATOM 1463 C CA . THR A 1 193 ? 26.805 17.338 1.547 1.00 28.55 193 THR A CA 1
ATOM 1464 C C . THR A 1 193 ? 26.153 16.273 0.665 1.00 28.55 193 THR A C 1
ATOM 1466 O O . THR A 1 193 ? 26.362 16.216 -0.544 1.00 28.55 193 THR A O 1
ATOM 1469 N N . LEU A 1 194 ? 25.391 15.372 1.289 1.00 28.80 194 LEU A N 1
ATOM 1470 C CA . LEU A 1 194 ? 24.418 14.520 0.602 1.00 28.80 194 LEU A CA 1
ATOM 1471 C C . LEU A 1 194 ? 23.219 15.400 0.216 1.00 28.80 194 LEU A C 1
ATOM 1473 O O . LEU A 1 194 ? 22.541 15.899 1.116 1.00 28.80 194 LEU A O 1
ATOM 1477 N N . PRO A 1 195 ? 22.907 15.611 -1.074 1.00 28.08 195 PRO A N 1
ATOM 1478 C CA . PRO A 1 195 ? 21.633 16.207 -1.424 1.00 28.08 195 PRO A CA 1
ATOM 1479 C C . PRO A 1 195 ? 20.537 15.172 -1.157 1.00 28.08 195 PRO A C 1
ATOM 1481 O O . PRO A 1 195 ? 20.469 14.130 -1.811 1.00 28.08 195 PRO A O 1
ATOM 1484 N N . GLN A 1 196 ? 19.677 15.477 -0.185 1.00 34.38 196 GLN A N 1
ATOM 1485 C CA . GLN A 1 196 ? 18.364 14.860 -0.053 1.00 34.38 196 GLN A CA 1
ATOM 1486 C C . GLN A 1 196 ? 17.593 15.112 -1.354 1.00 34.38 196 GLN A C 1
ATOM 1488 O O . GLN A 1 196 ? 17.089 16.207 -1.591 1.00 34.38 196 GLN A O 1
ATOM 1493 N N . GLN A 1 197 ? 17.545 14.112 -2.230 1.00 29.52 197 GLN A N 1
ATOM 1494 C CA . GLN A 1 197 ? 16.629 14.095 -3.363 1.00 29.52 197 GLN A CA 1
ATOM 1495 C C . GLN A 1 197 ? 15.462 13.186 -3.003 1.00 29.52 197 GLN A C 1
ATOM 1497 O O . GLN A 1 197 ? 15.516 11.964 -3.134 1.00 29.52 197 GLN A O 1
ATOM 1502 N N . SER A 1 198 ? 14.408 13.828 -2.511 1.00 30.52 198 SER A N 1
ATOM 1503 C CA . SER A 1 198 ? 13.050 13.313 -2.451 1.00 30.52 198 SER A CA 1
ATOM 1504 C C . SER A 1 198 ? 12.585 12.957 -3.867 1.00 30.52 198 SER A C 1
ATOM 1506 O O . SER A 1 198 ? 12.159 13.805 -4.646 1.00 30.52 198 SER A O 1
ATOM 1508 N N . ALA A 1 199 ? 12.684 11.678 -4.224 1.00 29.81 199 ALA A N 1
ATOM 1509 C CA . ALA A 1 199 ? 12.100 11.149 -5.449 1.00 29.81 199 ALA A CA 1
ATOM 1510 C C . ALA A 1 199 ? 10.613 10.833 -5.214 1.00 29.81 199 ALA A C 1
ATOM 1512 O O . ALA A 1 199 ? 10.216 9.688 -5.006 1.00 29.81 199 ALA A O 1
ATOM 1513 N N . SER A 1 200 ? 9.780 11.869 -5.256 1.00 33.94 200 SER A N 1
ATOM 1514 C CA . SER A 1 200 ? 8.323 11.779 -5.364 1.00 33.94 200 SER A CA 1
ATOM 1515 C C . SER A 1 200 ? 7.917 11.341 -6.782 1.00 33.94 200 SER A C 1
ATOM 1517 O O . SER A 1 200 ? 7.420 12.129 -7.578 1.00 33.94 200 SER A O 1
ATOM 1519 N N . VAL A 1 201 ? 8.144 10.069 -7.132 1.00 33.06 201 VAL A N 1
ATOM 1520 C CA . VAL A 1 201 ? 7.786 9.521 -8.465 1.00 33.06 201 VAL A CA 1
ATOM 1521 C C . VAL A 1 201 ? 6.565 8.584 -8.412 1.00 33.06 201 VAL A C 1
ATOM 1523 O O . VAL A 1 201 ? 5.968 8.269 -9.438 1.00 33.06 201 VAL A O 1
ATOM 1526 N N . SER A 1 202 ? 6.106 8.189 -7.223 1.00 38.12 202 SER A N 1
ATOM 1527 C CA . SER A 1 202 ? 5.063 7.156 -7.085 1.00 38.12 202 SER A CA 1
ATOM 1528 C C . SER A 1 202 ? 3.629 7.619 -7.391 1.00 38.12 202 SER A C 1
ATOM 1530 O O . SER A 1 202 ? 2.779 6.783 -7.685 1.00 38.12 202 SER A O 1
ATOM 1532 N N . HIS A 1 203 ? 3.345 8.927 -7.407 1.00 40.22 203 HIS A N 1
ATOM 1533 C CA . HIS A 1 203 ? 1.977 9.439 -7.603 1.00 40.22 203 HIS A CA 1
ATOM 1534 C C . HIS A 1 203 ? 1.486 9.376 -9.068 1.00 40.22 203 HIS A C 1
ATOM 1536 O O . HIS A 1 203 ? 0.284 9.342 -9.319 1.00 40.22 203 HIS A O 1
ATOM 1542 N N . GLY A 1 204 ? 2.388 9.301 -10.057 1.00 33.75 204 GLY A N 1
ATOM 1543 C CA . GLY A 1 204 ? 2.018 9.398 -11.480 1.00 33.75 204 GLY A CA 1
ATOM 1544 C C . GLY A 1 204 ? 1.453 8.120 -12.118 1.00 33.75 204 GLY A C 1
ATOM 1545 O O . GLY A 1 204 ? 0.787 8.188 -13.156 1.00 33.75 204 GLY A O 1
ATOM 1546 N N . ILE A 1 205 ? 1.699 6.945 -11.526 1.00 44.69 205 ILE A N 1
ATOM 1547 C CA . ILE A 1 205 ? 1.317 5.655 -12.130 1.00 44.69 205 ILE A CA 1
ATOM 1548 C C . ILE A 1 205 ? -0.195 5.403 -12.006 1.00 44.69 205 ILE A C 1
ATOM 1550 O O . ILE A 1 205 ? -0.800 4.856 -12.930 1.00 44.69 205 ILE A O 1
ATOM 1554 N N . TYR A 1 206 ? -0.817 5.828 -10.902 1.00 45.78 206 TYR A N 1
ATOM 1555 C CA . TYR A 1 206 ? -2.236 5.565 -10.632 1.00 45.78 206 TYR A CA 1
ATOM 1556 C C . TYR A 1 206 ? -3.175 6.549 -11.345 1.00 45.78 206 TYR A C 1
ATOM 1558 O O . TYR A 1 206 ? -4.197 6.113 -11.878 1.00 45.78 206 TYR A O 1
ATOM 1566 N N . ALA A 1 207 ? -2.784 7.824 -11.474 1.00 43.84 207 ALA A N 1
ATOM 1567 C CA . ALA A 1 207 ? -3.539 8.826 -12.234 1.00 43.84 207 ALA A CA 1
ATOM 1568 C C . ALA A 1 207 ? -3.660 8.453 -13.728 1.00 43.84 207 ALA A C 1
ATOM 1570 O O . ALA A 1 207 ? -4.760 8.397 -14.271 1.00 43.84 207 ALA A O 1
ATOM 1571 N N . THR A 1 208 ? -2.557 8.048 -14.375 1.00 44.19 208 THR A N 1
ATOM 1572 C CA . THR A 1 208 ? -2.559 7.737 -15.823 1.00 44.19 208 THR A CA 1
ATOM 1573 C C . THR A 1 208 ? -3.286 6.446 -16.210 1.00 44.19 208 THR A C 1
ATOM 1575 O O . THR A 1 208 ? -3.596 6.249 -17.388 1.00 44.19 208 THR A O 1
ATOM 1578 N N . ILE A 1 209 ? -3.516 5.518 -15.276 1.00 48.09 209 ILE A N 1
ATOM 1579 C CA . ILE A 1 209 ? -4.312 4.311 -15.554 1.00 48.09 209 ILE A CA 1
ATOM 1580 C C . ILE A 1 209 ? -5.808 4.617 -15.373 1.00 48.09 209 ILE A C 1
ATOM 1582 O O . ILE A 1 209 ? -6.599 4.168 -16.198 1.00 48.09 209 ILE A O 1
ATOM 1586 N N . ALA A 1 210 ? -6.185 5.440 -14.386 1.00 40.81 210 ALA A N 1
ATOM 1587 C CA . ALA A 1 210 ? -7.567 5.894 -14.193 1.00 40.81 210 ALA A CA 1
ATOM 1588 C C . ALA A 1 210 ? -8.060 6.818 -15.330 1.00 40.81 210 ALA A C 1
ATOM 1590 O O . ALA A 1 210 ? -9.183 6.673 -15.808 1.00 40.81 210 ALA A O 1
ATOM 1591 N N . GLU A 1 211 ? -7.206 7.708 -15.850 1.00 39.69 211 GLU A N 1
ATOM 1592 C CA . GLU A 1 211 ? -7.537 8.624 -16.960 1.00 39.69 211 GLU A CA 1
ATOM 1593 C C . GLU A 1 211 ? -7.829 7.917 -18.299 1.00 39.69 211 GLU A C 1
ATOM 1595 O O . GLU A 1 211 ? -8.445 8.496 -19.194 1.00 39.69 211 GLU A O 1
ATOM 1600 N N . ARG A 1 212 ? -7.424 6.649 -18.470 1.00 45.12 212 ARG A N 1
ATOM 1601 C CA . ARG A 1 212 ? -7.734 5.881 -19.691 1.00 45.12 212 ARG A CA 1
ATOM 1602 C C . ARG A 1 212 ? -9.175 5.373 -19.739 1.00 45.12 212 ARG A C 1
ATOM 1604 O O . ARG A 1 212 ? -9.664 5.096 -20.835 1.00 45.12 212 ARG A O 1
ATOM 1611 N N . GLU A 1 213 ? -9.862 5.276 -18.603 1.00 44.53 213 GLU A N 1
ATOM 1612 C CA . GLU A 1 213 ? -11.240 4.770 -18.542 1.00 44.53 213 GLU A CA 1
ATOM 1613 C C . GLU A 1 213 ? -12.265 5.788 -19.066 1.00 44.53 213 GLU A C 1
ATOM 1615 O O . GLU A 1 213 ? -13.280 5.394 -19.637 1.00 44.53 213 GLU A O 1
ATOM 1620 N N . SER A 1 214 ? -11.972 7.091 -18.987 1.00 34.28 214 SER A N 1
ATOM 1621 C CA . SER A 1 214 ? -12.842 8.151 -19.520 1.00 34.28 214 SER A CA 1
ATOM 1622 C C . SER A 1 214 ? -12.752 8.318 -21.043 1.00 34.28 214 SER A C 1
ATOM 1624 O O . SER A 1 214 ? -13.662 8.875 -21.648 1.00 34.28 214 SER A O 1
ATOM 1626 N N . SER A 1 215 ? -11.694 7.805 -21.684 1.00 35.03 215 SER A N 1
ATOM 1627 C CA . SER A 1 215 ? -11.446 7.989 -23.127 1.00 35.03 215 SER A CA 1
ATOM 1628 C C . SER A 1 215 ? -11.791 6.768 -23.998 1.00 35.03 215 SER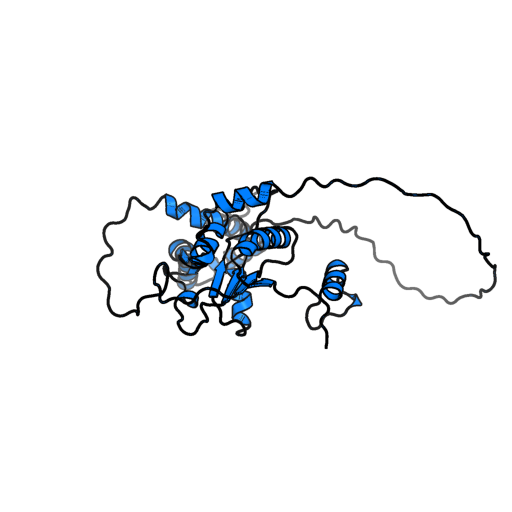 A C 1
ATOM 1630 O O . SER A 1 215 ? -11.734 6.859 -25.221 1.00 35.03 215 SER A O 1
ATOM 1632 N N . GLN A 1 216 ? -12.134 5.612 -23.411 1.00 43.00 216 GLN A N 1
ATOM 1633 C CA . GLN A 1 216 ? -12.398 4.359 -24.150 1.00 43.00 216 GLN A CA 1
ATOM 1634 C C . GLN A 1 216 ? -13.888 3.987 -24.299 1.00 43.00 216 GLN A C 1
ATOM 1636 O O . GLN A 1 216 ? -14.194 2.913 -24.822 1.00 43.00 216 GLN A O 1
ATOM 1641 N N . GLN A 1 217 ? -14.827 4.856 -23.904 1.00 42.84 217 GLN A N 1
ATOM 1642 C CA . GLN A 1 217 ? -16.269 4.566 -24.006 1.00 42.84 217 GLN A CA 1
ATOM 1643 C C . GLN A 1 217 ? -16.841 4.556 -25.442 1.00 42.84 217 GLN A C 1
ATOM 1645 O O . GLN A 1 217 ? -17.939 4.041 -25.632 1.00 42.84 217 GLN A O 1
ATOM 1650 N N . ASP A 1 218 ? -16.094 4.971 -26.471 1.00 34.34 218 ASP A N 1
ATOM 1651 C CA . ASP A 1 218 ? -16.593 5.008 -27.862 1.00 34.34 218 ASP A CA 1
ATOM 1652 C C . ASP A 1 218 ? -16.296 3.752 -28.716 1.00 34.34 218 ASP A C 1
ATOM 1654 O O . ASP A 1 218 ? -16.519 3.745 -29.927 1.00 34.34 218 ASP A O 1
ATOM 1658 N N . GLY A 1 219 ? -15.821 2.648 -28.122 1.00 35.69 219 GLY A N 1
ATOM 1659 C CA . GLY A 1 219 ? -15.324 1.486 -28.883 1.00 35.69 219 GLY A CA 1
ATOM 1660 C C . GLY A 1 219 ? -15.956 0.117 -28.610 1.00 35.69 219 GLY A C 1
ATOM 1661 O O . GLY A 1 219 ? -15.458 -0.877 -29.136 1.00 35.69 219 GLY A O 1
ATOM 1662 N N . GLN A 1 220 ? -17.004 -0.004 -27.788 1.00 42.00 220 GLN A N 1
ATOM 1663 C CA . GLN A 1 220 ? -17.544 -1.317 -27.397 1.00 42.00 220 GLN A CA 1
ATOM 1664 C C . GLN A 1 220 ? -18.730 -1.770 -28.262 1.00 42.00 220 GLN A C 1
ATOM 1666 O O . GLN A 1 220 ? -19.897 -1.609 -27.911 1.00 42.00 220 GLN A O 1
ATOM 1671 N N . ARG A 1 221 ? -18.423 -2.458 -29.365 1.00 33.38 221 ARG A N 1
ATOM 1672 C CA . ARG A 1 221 ? -19.264 -3.544 -29.890 1.00 33.38 221 ARG A CA 1
ATOM 1673 C C . ARG A 1 221 ? -18.361 -4.728 -30.227 1.00 33.38 221 ARG A C 1
ATOM 1675 O O . ARG A 1 221 ? -17.422 -4.571 -30.996 1.00 33.38 221 ARG A O 1
ATOM 1682 N N . ASN A 1 222 ? -18.706 -5.892 -29.673 1.00 35.00 222 ASN A N 1
ATOM 1683 C CA . ASN A 1 222 ? -18.159 -7.238 -29.923 1.00 35.00 222 ASN A CA 1
ATOM 1684 C C . ASN A 1 222 ? -17.209 -7.793 -28.846 1.00 35.00 222 ASN A C 1
ATOM 1686 O O . ASN A 1 222 ? -16.013 -7.945 -29.062 1.00 35.00 222 ASN A O 1
ATOM 1690 N N . ALA A 1 223 ? -17.794 -8.212 -27.720 1.00 30.31 223 ALA A N 1
ATOM 1691 C CA . ALA A 1 223 ? -17.299 -9.332 -26.913 1.00 30.31 223 ALA A CA 1
ATOM 1692 C C . ALA A 1 223 ? -18.471 -9.975 -26.143 1.00 30.31 223 ALA A C 1
ATOM 1694 O O . ALA A 1 223 ? -18.495 -10.019 -24.919 1.00 30.31 223 ALA A O 1
ATOM 1695 N N . ALA A 1 224 ? -19.488 -10.431 -26.875 1.00 29.61 224 ALA A N 1
ATOM 1696 C CA . ALA A 1 224 ? -20.581 -11.239 -26.343 1.00 29.61 224 ALA A CA 1
ATOM 1697 C C . ALA A 1 224 ? -20.485 -12.639 -26.959 1.00 29.61 224 ALA A C 1
ATOM 1699 O O . ALA A 1 224 ? -21.059 -12.864 -28.016 1.00 29.61 224 ALA A O 1
ATOM 1700 N N . ALA A 1 225 ? -19.701 -13.533 -26.346 1.00 28.86 225 ALA A N 1
ATOM 1701 C CA . ALA A 1 225 ? -19.807 -14.995 -26.489 1.00 28.86 225 ALA A CA 1
ATOM 1702 C C . ALA A 1 225 ? -18.686 -15.708 -25.706 1.00 28.86 225 ALA A C 1
ATOM 1704 O O . ALA A 1 225 ? -17.728 -16.187 -26.300 1.00 28.86 225 ALA A O 1
ATOM 1705 N N . ALA A 1 226 ? -18.800 -15.770 -24.377 1.00 28.73 226 ALA A N 1
ATOM 1706 C CA . ALA A 1 226 ? -18.217 -16.838 -23.553 1.00 28.73 226 ALA A CA 1
ATOM 1707 C C . ALA A 1 226 ? -18.724 -16.703 -22.107 1.00 28.73 226 ALA A C 1
ATOM 1709 O O . ALA A 1 226 ? -18.086 -16.090 -21.258 1.00 28.73 226 ALA A O 1
ATOM 1710 N N . MET A 1 227 ? -19.899 -17.266 -21.829 1.00 32.69 227 MET A N 1
ATOM 1711 C CA . MET A 1 227 ? -20.357 -17.558 -20.470 1.00 32.69 227 MET A CA 1
ATOM 1712 C C . MET A 1 227 ? -20.547 -19.070 -20.357 1.00 32.69 227 MET A C 1
ATOM 1714 O O . MET A 1 227 ? -21.312 -19.623 -21.140 1.00 32.69 227 MET A O 1
ATOM 1718 N N . SER A 1 228 ? -19.933 -19.715 -19.361 1.00 30.92 228 SER A N 1
ATOM 1719 C CA . SER A 1 228 ? -20.620 -20.730 -18.546 1.00 30.92 228 SER A CA 1
ATOM 1720 C C . SER A 1 228 ? -19.784 -21.113 -17.319 1.00 30.92 228 SER A C 1
ATOM 1722 O O . SER A 1 228 ? -18.675 -21.618 -17.462 1.00 30.92 228 SER A O 1
ATOM 1724 N N . ASN A 1 229 ? -20.385 -20.934 -16.138 1.00 33.88 229 ASN A N 1
ATOM 1725 C CA . ASN A 1 229 ? -19.976 -21.421 -14.812 1.00 33.88 229 ASN A CA 1
ATOM 1726 C C . ASN A 1 229 ? -18.817 -20.719 -14.088 1.00 33.88 229 ASN A C 1
ATOM 1728 O O . ASN A 1 229 ? -17.846 -21.349 -13.681 1.00 33.88 229 ASN A O 1
ATOM 1732 N N . ALA A 1 230 ? -19.011 -19.438 -13.775 1.00 34.47 230 ALA A N 1
ATOM 1733 C CA . ALA A 1 230 ? -18.489 -18.866 -12.536 1.00 34.47 230 ALA A 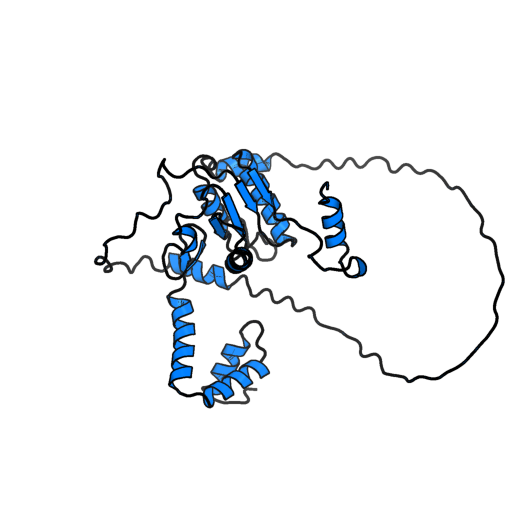CA 1
ATOM 1734 C C . ALA A 1 230 ? -19.686 -18.519 -11.641 1.00 34.47 230 ALA A C 1
ATOM 1736 O O . ALA A 1 230 ? -20.645 -17.899 -12.106 1.00 34.47 230 ALA A O 1
ATOM 1737 N N . ALA A 1 231 ? -19.659 -18.969 -10.384 1.00 35.84 231 ALA A N 1
ATOM 1738 C CA . ALA A 1 231 ? -20.622 -18.552 -9.369 1.00 35.84 231 ALA A CA 1
ATOM 1739 C C . ALA A 1 231 ? -20.713 -17.011 -9.348 1.00 35.84 231 ALA A C 1
ATOM 1741 O O . ALA A 1 231 ? -19.692 -16.351 -9.555 1.00 35.84 231 ALA A O 1
ATOM 1742 N N . PRO A 1 232 ? -21.907 -16.423 -9.151 1.00 39.12 232 PRO A N 1
ATOM 1743 C CA . PRO A 1 232 ? -22.072 -14.980 -9.229 1.00 39.12 232 PRO A CA 1
ATOM 1744 C C . PRO A 1 232 ? -21.203 -14.318 -8.161 1.00 39.12 232 PRO A C 1
ATOM 1746 O O . PRO A 1 232 ? -21.410 -14.529 -6.967 1.00 39.12 232 PRO A O 1
ATOM 1749 N N . VAL A 1 233 ? -20.221 -13.543 -8.622 1.00 42.97 233 VAL A N 1
ATOM 1750 C CA . VAL A 1 233 ? -19.332 -12.743 -7.783 1.00 42.97 233 VAL A CA 1
ATOM 1751 C C . VAL A 1 233 ? -20.210 -11.836 -6.920 1.00 42.97 233 VAL A C 1
ATOM 1753 O O . VAL A 1 233 ? -21.117 -11.190 -7.459 1.00 42.97 233 VAL A O 1
ATOM 1756 N N . PRO A 1 234 ? -20.018 -11.814 -5.591 1.00 46.75 234 PRO A N 1
ATOM 1757 C CA . PRO A 1 234 ? -20.775 -10.898 -4.764 1.00 46.75 234 PRO A CA 1
ATOM 1758 C C . PRO A 1 234 ? -20.323 -9.503 -5.178 1.00 46.75 234 PRO A C 1
ATOM 1760 O O . PRO A 1 234 ? -19.124 -9.307 -5.323 1.00 46.75 234 PRO A O 1
ATOM 1763 N N . LEU A 1 235 ? -21.233 -8.555 -5.404 1.00 55.44 235 LEU A N 1
ATOM 1764 C CA . LEU A 1 235 ? -21.150 -7.214 -4.814 1.00 55.44 235 LEU A CA 1
ATOM 1765 C C . LEU A 1 235 ? -22.168 -6.237 -5.405 1.00 55.44 235 LEU A C 1
ATOM 1767 O O . LEU A 1 235 ? -22.485 -6.250 -6.590 1.00 55.44 235 LEU A O 1
ATOM 1771 N N . ILE A 1 236 ? -22.576 -5.341 -4.501 1.00 43.34 236 ILE A N 1
ATOM 1772 C CA . ILE A 1 236 ? -23.412 -4.151 -4.668 1.00 43.34 236 ILE A CA 1
ATOM 1773 C C . ILE A 1 236 ? -24.905 -4.466 -4.867 1.00 43.34 236 ILE A C 1
ATOM 1775 O O . ILE A 1 236 ? -25.359 -4.789 -5.958 1.00 43.34 236 ILE A O 1
ATOM 1779 N N . GLY A 1 237 ? -25.684 -4.332 -3.786 1.00 41.72 237 GLY A N 1
ATOM 1780 C CA . GLY A 1 237 ? -27.154 -4.318 -3.839 1.00 41.72 237 GLY A CA 1
ATOM 1781 C C . GLY A 1 237 ? -27.870 -5.656 -3.631 1.00 41.72 237 GLY A C 1
ATOM 1782 O O . GLY A 1 237 ? -29.060 -5.736 -3.917 1.00 41.72 237 GLY A O 1
ATOM 1783 N N . ARG A 1 238 ? -27.191 -6.700 -3.138 1.00 44.91 238 ARG A N 1
ATOM 1784 C CA . ARG A 1 238 ? -27.872 -7.891 -2.603 1.00 44.91 238 ARG A CA 1
ATOM 1785 C C . ARG A 1 238 ? -28.025 -7.762 -1.094 1.00 44.91 238 ARG A C 1
ATOM 1787 O O . ARG A 1 238 ? -27.026 -7.551 -0.411 1.00 44.91 238 ARG A O 1
ATOM 1794 N N . ASP A 1 239 ? -29.238 -7.989 -0.603 1.00 48.91 239 ASP A N 1
ATOM 1795 C CA . ASP A 1 239 ? -29.575 -8.098 0.826 1.00 48.91 239 ASP A CA 1
ATOM 1796 C C . ASP A 1 239 ? -28.836 -9.262 1.538 1.00 48.91 239 ASP A C 1
ATOM 1798 O O . ASP A 1 239 ? -28.933 -9.417 2.753 1.00 48.91 239 ASP A O 1
ATOM 1802 N N . ASP A 1 240 ? -28.067 -10.065 0.789 1.00 54.03 240 ASP A N 1
ATOM 1803 C CA . ASP A 1 240 ? -27.388 -11.282 1.244 1.00 54.03 240 ASP A CA 1
ATOM 1804 C C . ASP A 1 240 ? -25.915 -11.075 1.663 1.00 54.03 240 ASP A C 1
ATOM 1806 O O . ASP A 1 240 ? -25.279 -12.013 2.150 1.00 54.03 240 ASP A O 1
ATOM 1810 N N . VAL A 1 241 ? -25.325 -9.890 1.439 1.00 59.22 241 VAL A N 1
ATOM 1811 C CA . VAL A 1 241 ? -23.937 -9.606 1.858 1.00 59.22 241 VAL A CA 1
ATOM 1812 C C . VAL A 1 241 ? -23.962 -9.043 3.281 1.00 59.22 241 VAL A C 1
ATOM 1814 O O . VAL A 1 241 ? -24.610 -8.020 3.508 1.00 59.22 241 VAL A O 1
ATOM 1817 N N . PRO A 1 242 ? -23.276 -9.672 4.253 1.00 67.50 242 PRO A N 1
ATOM 1818 C CA . PRO A 1 242 ? -23.301 -9.193 5.627 1.00 67.50 242 PRO A CA 1
ATOM 1819 C C . PRO A 1 242 ? -22.671 -7.792 5.719 1.00 67.50 242 PRO A C 1
ATOM 1821 O O . PRO A 1 242 ? -21.697 -7.511 5.015 1.00 67.50 242 PRO A O 1
ATOM 1824 N N . PRO A 1 243 ? -23.201 -6.910 6.584 1.00 81.06 243 PRO A N 1
ATOM 1825 C CA . PRO A 1 243 ? -22.667 -5.565 6.746 1.00 81.06 243 PRO A CA 1
ATOM 1826 C C . PRO A 1 243 ? -21.230 -5.606 7.277 1.00 81.06 243 PRO A C 1
ATOM 1828 O O . PRO A 1 243 ? -20.866 -6.479 8.073 1.00 81.06 243 PRO A O 1
ATOM 1831 N N . VAL A 1 244 ? -20.421 -4.637 6.847 1.00 89.00 244 VAL A N 1
ATOM 1832 C CA . VAL A 1 244 ? -19.051 -4.456 7.339 1.00 89.00 244 VAL A CA 1
ATOM 1833 C C . VAL A 1 244 ? -19.103 -4.033 8.807 1.00 89.00 244 VAL A C 1
ATOM 1835 O O . VAL A 1 244 ? -19.751 -3.048 9.154 1.00 89.00 244 VAL A O 1
ATOM 1838 N N . LYS A 1 245 ? -18.431 -4.793 9.672 1.00 90.19 245 LYS A N 1
ATOM 1839 C CA . LYS A 1 245 ? -18.374 -4.583 11.127 1.00 90.19 245 LYS A CA 1
ATOM 1840 C C . LYS A 1 245 ? -17.140 -3.794 11.544 1.00 90.19 245 LYS A C 1
ATOM 1842 O O . LYS A 1 245 ? -17.208 -3.022 12.502 1.00 90.19 245 LYS A O 1
ATOM 1847 N N . GLU A 1 246 ? -16.035 -3.998 10.832 1.00 94.31 246 GLU A N 1
ATOM 1848 C CA . GLU A 1 246 ? -14.747 -3.385 11.129 1.00 94.31 246 GLU A CA 1
ATOM 1849 C C . GLU A 1 246 ? -14.075 -2.842 9.866 1.00 94.31 246 GLU A C 1
ATOM 1851 O O . GLU A 1 246 ? -14.024 -3.505 8.826 1.00 94.31 246 GLU A O 1
ATOM 1856 N N . VAL A 1 247 ? -13.522 -1.637 9.988 1.00 96.38 247 VAL A N 1
ATOM 1857 C CA . VAL A 1 247 ? -12.632 -1.020 9.010 1.00 96.38 247 VAL A CA 1
ATOM 1858 C C . VAL A 1 247 ? -11.271 -0.802 9.663 1.00 96.38 247 VAL A C 1
ATOM 1860 O O . VAL A 1 247 ? -11.137 0.009 10.576 1.00 96.38 247 VAL A O 1
ATOM 1863 N N . ILE A 1 248 ? -10.259 -1.505 9.166 1.00 97.44 248 ILE A N 1
ATOM 1864 C CA . ILE A 1 248 ? -8.864 -1.348 9.574 1.00 97.44 248 ILE A CA 1
ATOM 1865 C C . ILE A 1 248 ? -8.217 -0.322 8.648 1.00 97.44 248 ILE A C 1
ATOM 1867 O O . ILE A 1 248 ? -8.150 -0.533 7.439 1.00 97.44 248 ILE A O 1
ATOM 1871 N N . ILE A 1 249 ? -7.710 0.775 9.194 1.00 97.44 249 ILE A N 1
ATOM 1872 C CA . ILE A 1 249 ? -6.941 1.769 8.449 1.00 97.44 249 ILE A CA 1
ATOM 1873 C C . ILE A 1 249 ? -5.460 1.379 8.511 1.00 97.44 249 ILE A C 1
ATOM 1875 O O . ILE A 1 249 ? -4.811 1.451 9.557 1.00 97.44 249 ILE A O 1
ATOM 1879 N N . ALA A 1 250 ? -4.943 0.944 7.366 1.00 97.00 250 ALA A N 1
ATOM 1880 C CA . ALA A 1 250 ? -3.581 0.480 7.141 1.00 97.00 250 ALA A CA 1
ATOM 1881 C C . ALA A 1 250 ? -2.852 1.416 6.162 1.00 97.00 250 ALA A C 1
ATOM 1883 O O . ALA A 1 250 ? -2.322 0.984 5.140 1.00 97.00 250 ALA A O 1
ATOM 1884 N N . LEU A 1 251 ? -2.886 2.717 6.462 1.00 96.44 251 LEU A N 1
ATOM 1885 C CA . LEU A 1 251 ? -2.100 3.729 5.755 1.00 96.44 251 LEU A CA 1
ATOM 1886 C C . LEU A 1 251 ? -0.725 3.873 6.404 1.00 96.44 251 LEU A C 1
ATOM 1888 O O . LEU A 1 251 ? -0.575 3.606 7.605 1.00 96.44 251 LEU A O 1
ATOM 1892 N N . ASP A 1 252 ? 0.242 4.335 5.615 1.00 94.00 252 ASP A N 1
ATOM 1893 C CA . ASP A 1 252 ? 1.597 4.574 6.091 1.00 94.00 252 ASP A CA 1
ATOM 1894 C C . ASP A 1 252 ? 1.591 5.525 7.311 1.00 94.00 252 ASP A C 1
ATOM 1896 O O . ASP A 1 252 ? 0.743 6.420 7.422 1.00 94.00 252 ASP A O 1
ATOM 1900 N N . PRO A 1 253 ? 2.484 5.313 8.296 1.00 92.12 253 PRO A N 1
ATOM 1901 C CA . PRO A 1 253 ? 2.516 6.094 9.532 1.00 92.12 253 PRO A CA 1
ATOM 1902 C C . PRO A 1 253 ? 3.275 7.429 9.363 1.00 92.12 253 PRO A C 1
ATOM 1904 O O . PRO A 1 253 ? 3.998 7.853 10.275 1.00 92.12 253 PRO A O 1
ATOM 1907 N N . ASP A 1 254 ? 3.138 8.072 8.203 1.00 91.75 254 ASP A N 1
ATOM 1908 C CA . ASP A 1 254 ? 3.711 9.374 7.847 1.00 91.75 254 ASP A CA 1
ATOM 1909 C C . ASP A 1 254 ? 2.690 10.517 8.018 1.00 91.75 254 ASP A C 1
ATOM 1911 O O . ASP A 1 254 ? 1.576 10.314 8.502 1.00 91.75 254 ASP A O 1
ATOM 1915 N N . ILE A 1 255 ? 3.080 11.756 7.705 1.00 92.31 255 ILE A N 1
ATOM 1916 C CA . ILE A 1 255 ? 2.242 12.938 7.965 1.00 92.31 255 ILE A CA 1
ATOM 1917 C C . ILE A 1 255 ? 0.948 12.869 7.140 1.00 92.31 255 ILE A C 1
ATOM 1919 O O . ILE A 1 255 ? -0.148 13.060 7.673 1.00 92.31 255 ILE A O 1
ATOM 1923 N N . GLU A 1 256 ? 1.066 12.573 5.850 1.00 95.50 256 GLU A N 1
ATOM 1924 C CA . GLU A 1 256 ? -0.042 12.492 4.903 1.00 95.50 256 GLU A CA 1
ATOM 1925 C C . GLU A 1 256 ? -0.973 11.307 5.206 1.00 95.50 256 GLU A C 1
ATOM 1927 O O . GLU A 1 256 ? -2.203 11.446 5.169 1.00 95.50 256 GLU A O 1
ATOM 1932 N N . GLY A 1 257 ? -0.419 10.148 5.563 1.00 95.31 257 GLY A N 1
ATOM 1933 C CA . GLY A 1 257 ? -1.164 8.961 5.969 1.00 95.31 257 GLY A CA 1
ATOM 1934 C C . GLY A 1 257 ? -1.902 9.151 7.294 1.00 95.31 257 GLY A C 1
ATOM 1935 O O . GLY A 1 257 ? -3.067 8.752 7.417 1.00 95.31 257 GLY A O 1
ATOM 1936 N N . GLU A 1 258 ? -1.297 9.821 8.280 1.00 94.12 258 GLU A N 1
ATOM 1937 C CA . GLU A 1 258 ? -1.960 10.202 9.537 1.00 94.12 258 GLU A CA 1
ATOM 1938 C C . GLU A 1 258 ? -3.093 11.213 9.309 1.00 94.12 258 GLU A C 1
ATOM 1940 O O . GLU A 1 258 ? -4.204 11.026 9.822 1.00 94.12 258 GLU A O 1
ATOM 1945 N N . ALA A 1 259 ? -2.865 12.236 8.480 1.00 95.44 259 ALA A N 1
ATOM 1946 C CA . ALA A 1 259 ? -3.900 13.200 8.107 1.00 95.44 259 ALA A CA 1
ATOM 1947 C C . ALA A 1 259 ? -5.080 12.509 7.402 1.00 95.44 259 ALA A C 1
ATOM 1949 O O . ALA A 1 259 ? -6.242 12.722 7.757 1.00 95.44 259 ALA A O 1
ATOM 1950 N N . THR A 1 260 ? -4.786 11.610 6.459 1.00 96.19 260 THR A N 1
ATOM 1951 C CA . THR A 1 260 ? -5.803 10.837 5.732 1.00 96.19 260 THR A CA 1
ATOM 1952 C C . THR A 1 260 ? -6.569 9.898 6.659 1.00 96.19 260 THR A C 1
ATOM 1954 O O . THR A 1 260 ? -7.786 9.770 6.548 1.00 96.19 260 THR A O 1
ATOM 1957 N N . THR A 1 261 ? -5.894 9.277 7.623 1.00 96.44 261 THR A N 1
ATOM 1958 C CA . THR A 1 261 ? -6.551 8.414 8.616 1.00 96.44 261 THR A CA 1
ATOM 1959 C C . THR A 1 261 ? -7.474 9.201 9.531 1.00 96.44 261 THR A C 1
ATOM 1961 O O . THR A 1 261 ? -8.582 8.748 9.814 1.00 96.44 261 THR A O 1
ATOM 1964 N N . THR A 1 262 ? -7.044 10.383 9.971 1.00 95.12 262 THR A N 1
ATOM 1965 C CA . THR A 1 262 ? -7.869 11.282 10.786 1.00 95.12 262 THR A CA 1
ATOM 1966 C C . THR A 1 262 ? -9.124 11.690 10.015 1.00 95.12 262 THR A C 1
ATOM 1968 O O . THR A 1 262 ? -10.233 11.590 10.539 1.00 95.12 262 THR A O 1
ATOM 1971 N N . TYR A 1 263 ? -8.962 12.048 8.737 1.00 95.31 263 TYR A N 1
ATOM 1972 C CA . TYR A 1 263 ? -10.070 12.363 7.838 1.00 95.31 263 TYR A CA 1
ATOM 1973 C C . TYR A 1 263 ? -11.047 11.187 7.675 1.00 95.31 263 TYR A C 1
ATOM 1975 O O . TYR A 1 263 ? -12.250 11.346 7.882 1.00 95.31 263 TYR A O 1
ATOM 1983 N N . LEU A 1 264 ? -10.541 9.988 7.361 1.00 94.94 264 LEU A N 1
ATOM 1984 C CA . LEU A 1 264 ? -11.368 8.786 7.211 1.00 94.94 264 LEU A CA 1
ATOM 1985 C C . LEU A 1 264 ? -12.075 8.408 8.515 1.00 94.94 264 LEU A C 1
ATOM 1987 O O . LEU A 1 264 ? -13.245 8.050 8.487 1.00 94.94 264 LEU A O 1
ATOM 1991 N N . SER A 1 265 ? -11.401 8.522 9.657 1.00 94.00 265 SER A N 1
ATOM 1992 C CA . SER A 1 265 ? -11.995 8.210 10.961 1.00 94.00 265 SER A CA 1
ATOM 1993 C C . SER A 1 265 ? -13.175 9.130 11.274 1.00 94.00 265 SER A C 1
ATOM 1995 O O . SER A 1 265 ? -14.226 8.650 11.692 1.00 94.00 265 SER A O 1
ATOM 1997 N N . GLY A 1 266 ? -13.042 10.436 11.006 1.00 92.56 266 GLY A N 1
ATOM 1998 C CA . GLY A 1 266 ? -14.139 11.397 11.161 1.00 92.56 266 GLY A CA 1
ATOM 1999 C C . GLY A 1 266 ? -15.312 11.125 10.216 1.00 92.56 266 GLY A C 1
ATOM 2000 O O . GLY A 1 266 ? -16.466 11.243 10.619 1.00 92.56 266 GLY A O 1
ATOM 2001 N N . LEU A 1 267 ? -15.024 10.694 8.985 1.00 91.44 267 LEU A N 1
ATOM 2002 C CA . LEU A 1 267 ? -16.034 10.352 7.981 1.00 91.44 267 LEU A CA 1
ATOM 2003 C C . LEU A 1 267 ? -16.786 9.048 8.302 1.00 91.44 267 LEU A C 1
ATOM 2005 O O . LEU A 1 267 ? -17.968 8.924 7.995 1.00 91.44 267 LEU A O 1
ATOM 2009 N N . LEU A 1 268 ? -16.105 8.075 8.911 1.00 90.69 268 LEU A N 1
ATOM 2010 C CA . LEU A 1 268 ? -16.659 6.757 9.236 1.00 90.69 268 LEU A CA 1
ATOM 2011 C C . LEU A 1 268 ? -17.351 6.707 10.608 1.00 90.69 268 LEU A C 1
ATOM 2013 O O . LEU A 1 268 ? -18.206 5.847 10.821 1.00 90.69 268 LEU A O 1
ATOM 2017 N N . ALA A 1 269 ? -17.027 7.623 11.526 1.00 87.81 269 ALA A N 1
ATOM 2018 C CA . ALA A 1 269 ? -17.604 7.660 12.872 1.00 87.81 269 ALA A CA 1
ATOM 2019 C C . ALA A 1 269 ? -19.151 7.697 12.907 1.00 87.81 269 ALA A C 1
ATOM 2021 O O . ALA A 1 269 ? -19.731 6.944 13.696 1.00 87.81 269 ALA A O 1
ATOM 2022 N N . PRO A 1 270 ? -19.857 8.476 12.058 1.00 87.75 270 PRO A N 1
ATOM 2023 C CA . PRO A 1 270 ? -21.323 8.516 12.054 1.00 87.75 270 PRO A CA 1
ATOM 2024 C C . PRO A 1 270 ? -21.982 7.198 11.630 1.00 87.75 270 PRO A C 1
ATOM 2026 O O . PRO A 1 270 ? -23.159 6.982 11.908 1.00 87.75 270 PRO A O 1
ATOM 2029 N N . LEU A 1 271 ? -21.238 6.313 10.960 1.00 85.12 271 LEU A N 1
ATOM 2030 C CA . LEU A 1 271 ? -21.765 5.073 10.391 1.00 85.12 271 LEU A CA 1
ATOM 2031 C C . LEU A 1 271 ? -21.908 3.957 11.443 1.00 85.12 271 LEU A C 1
ATOM 2033 O O . LEU A 1 271 ? -22.521 2.924 11.166 1.00 85.12 271 LEU A O 1
ATOM 2037 N N . GLY A 1 272 ? -21.343 4.152 12.643 1.00 84.25 272 GLY A N 1
ATOM 2038 C CA . GLY A 1 272 ? -21.378 3.178 13.740 1.00 84.25 272 GLY A CA 1
ATOM 2039 C C . GLY A 1 272 ? -20.518 1.931 13.500 1.00 84.25 272 GLY A C 1
ATOM 2040 O O . GLY A 1 272 ? -20.722 0.912 14.156 1.00 84.25 272 GLY A O 1
ATOM 2041 N N . ILE A 1 273 ? -19.580 1.999 12.554 1.00 89.62 273 ILE A N 1
ATOM 2042 C CA . ILE A 1 273 ? -18.658 0.911 12.211 1.00 89.62 273 ILE A CA 1
ATOM 2043 C C . ILE A 1 273 ? -17.430 0.997 13.121 1.00 89.62 273 ILE A C 1
ATOM 2045 O O . ILE A 1 273 ? -16.959 2.089 13.440 1.00 89.62 273 ILE A O 1
ATOM 2049 N N . THR A 1 274 ? -16.885 -0.150 13.530 1.00 93.69 274 THR A N 1
ATOM 2050 C CA . THR A 1 274 ? -15.646 -0.169 14.317 1.00 93.69 274 THR A CA 1
ATOM 2051 C C . THR A 1 274 ? -14.488 0.244 13.417 1.00 93.69 274 THR A C 1
ATOM 2053 O O . THR A 1 274 ? -14.192 -0.446 12.447 1.00 93.69 274 THR A O 1
ATOM 2056 N N . VAL A 1 275 ? -13.833 1.361 13.722 1.00 95.31 275 VAL A N 1
ATOM 2057 C CA . VAL A 1 275 ? -12.641 1.805 12.992 1.00 95.31 275 VAL A CA 1
ATOM 2058 C C . VAL A 1 275 ? -11.413 1.514 13.843 1.00 95.31 275 VAL A C 1
ATOM 2060 O O . VAL A 1 275 ? -11.305 2.001 14.969 1.00 95.31 275 VAL A O 1
ATOM 2063 N N . THR A 1 276 ? -10.493 0.716 13.314 1.00 95.44 276 THR A N 1
ATOM 2064 C CA . THR A 1 276 ? -9.215 0.390 13.953 1.00 95.44 276 THR A CA 1
ATOM 2065 C C . THR A 1 276 ? -8.055 0.868 13.090 1.00 95.44 276 THR A C 1
ATOM 2067 O O . THR A 1 276 ? -8.207 1.145 11.902 1.00 95.44 276 THR A O 1
ATOM 2070 N N . ARG A 1 277 ? -6.874 1.002 13.692 1.00 94.06 277 ARG A N 1
ATOM 2071 C CA . ARG A 1 277 ? -5.635 1.355 12.994 1.00 94.06 277 ARG A CA 1
ATOM 2072 C C . ARG A 1 277 ? -4.590 0.284 13.270 1.00 94.06 277 ARG A C 1
ATOM 2074 O O . ARG A 1 277 ? -4.547 -0.255 14.378 1.00 94.06 277 ARG A O 1
ATOM 2081 N N . LEU A 1 278 ? -3.738 -0.006 12.286 1.00 92.94 278 LEU A N 1
ATOM 2082 C CA . LEU A 1 278 ? -2.555 -0.832 12.528 1.00 92.94 278 LEU A CA 1
ATOM 2083 C C . LEU A 1 278 ? -1.704 -0.241 13.658 1.00 92.94 278 LEU A C 1
ATOM 2085 O O . LEU A 1 278 ? -1.584 0.976 13.805 1.00 92.94 278 LEU A O 1
ATOM 2089 N N . ALA A 1 279 ? -1.117 -1.125 14.463 1.00 90.62 279 ALA A N 1
ATOM 2090 C CA . ALA A 1 279 ? -0.258 -0.714 15.560 1.00 90.62 279 ALA A CA 1
ATOM 2091 C C . ALA A 1 279 ? 0.952 0.075 15.036 1.00 90.62 279 ALA A C 1
ATOM 2093 O O . ALA A 1 279 ? 1.570 -0.310 14.045 1.00 90.62 279 ALA A O 1
ATOM 2094 N N . SER A 1 280 ? 1.313 1.144 15.742 1.00 86.50 280 SER A N 1
ATOM 2095 C CA . SER A 1 280 ? 2.531 1.915 15.506 1.00 86.50 280 SER A CA 1
ATOM 2096 C C . SER A 1 280 ? 3.467 1.794 16.708 1.00 86.50 280 SER A C 1
ATOM 2098 O O . SER A 1 280 ? 3.027 1.757 17.860 1.00 86.50 280 SER A O 1
ATOM 2100 N N . GLY A 1 281 ? 4.768 1.678 16.446 1.00 89.19 281 GLY A N 1
ATOM 2101 C CA . GLY A 1 281 ? 5.774 1.524 17.490 1.00 89.19 281 GLY A CA 1
ATOM 2102 C C . GLY A 1 281 ? 7.041 0.846 16.989 1.00 89.19 281 GLY A C 1
ATOM 2103 O O . GLY A 1 281 ? 7.335 0.851 15.796 1.00 89.19 281 GLY A O 1
ATOM 2104 N N . LEU A 1 282 ? 7.788 0.269 17.926 1.00 92.19 282 LEU A N 1
ATOM 2105 C CA . LEU A 1 282 ? 9.079 -0.355 17.660 1.00 92.19 282 LEU A CA 1
ATOM 2106 C C . LEU A 1 282 ? 8.926 -1.641 16.834 1.00 92.19 282 LEU A C 1
ATOM 2108 O O . LEU A 1 282 ? 8.081 -2.479 17.174 1.00 92.19 282 LEU A O 1
ATOM 2112 N N . PRO A 1 283 ? 9.741 -1.836 15.783 1.00 91.62 283 PRO A N 1
ATOM 2113 C CA . PRO A 1 283 ? 9.742 -3.089 15.051 1.00 91.62 283 PRO A CA 1
ATOM 2114 C C . PRO A 1 283 ? 10.282 -4.230 15.919 1.00 91.62 283 PRO A C 1
ATOM 2116 O O . PRO A 1 283 ? 11.114 -4.049 16.807 1.00 91.62 283 PRO A O 1
ATOM 2119 N N . VAL A 1 284 ? 9.812 -5.449 15.656 1.00 92.19 284 VAL A N 1
ATOM 2120 C CA . VAL A 1 284 ? 10.314 -6.633 16.363 1.00 92.19 284 VAL A CA 1
ATOM 2121 C C . VAL A 1 284 ? 11.807 -6.797 16.079 1.00 92.19 284 VAL A C 1
ATOM 2123 O O . VAL A 1 284 ? 12.224 -6.806 14.923 1.00 92.19 284 VAL A O 1
ATOM 2126 N N . GLY A 1 285 ? 12.600 -6.950 17.141 1.00 91.88 285 GLY A N 1
ATOM 2127 C CA . GLY A 1 285 ? 14.051 -7.112 17.050 1.00 91.88 285 GLY A CA 1
ATOM 2128 C C . GLY A 1 285 ? 14.845 -5.805 16.972 1.00 91.88 285 GLY A C 1
ATOM 2129 O O . GLY A 1 285 ? 16.053 -5.875 16.776 1.00 91.88 285 GLY A O 1
ATOM 2130 N N . SER A 1 286 ? 14.213 -4.634 17.124 1.00 90.75 286 SER A N 1
ATOM 2131 C CA . SER A 1 286 ? 14.946 -3.370 17.261 1.00 90.75 286 SER A CA 1
ATOM 2132 C C . SER A 1 286 ? 15.475 -3.158 18.674 1.00 90.75 286 SER A C 1
ATOM 2134 O O . SER A 1 286 ? 14.737 -3.365 19.642 1.00 90.75 286 SER A O 1
ATOM 2136 N N . ASP A 1 287 ? 16.686 -2.619 18.783 1.00 93.75 287 ASP A N 1
ATOM 2137 C CA . ASP A 1 287 ? 17.200 -2.087 20.042 1.00 93.75 287 ASP A CA 1
ATOM 2138 C C . ASP A 1 287 ? 16.673 -0.671 20.295 1.00 93.75 287 ASP A C 1
ATOM 2140 O O . ASP A 1 287 ? 16.595 0.161 19.389 1.00 93.75 287 ASP A O 1
ATOM 2144 N N . LEU A 1 288 ? 16.341 -0.385 21.557 1.00 92.69 288 LEU A N 1
ATOM 2145 C CA . LEU A 1 288 ? 15.754 0.893 21.970 1.00 92.69 288 LEU A CA 1
ATOM 2146 C C . LEU A 1 288 ? 16.694 2.085 21.724 1.00 92.69 288 LEU A C 1
ATOM 2148 O O . LEU A 1 288 ? 16.226 3.183 21.450 1.00 92.69 288 LEU A O 1
ATOM 2152 N N . GLU A 1 289 ? 18.006 1.853 21.807 1.00 94.12 289 GLU A N 1
ATOM 2153 C CA . GLU A 1 289 ? 19.058 2.860 21.610 1.00 94.12 289 GLU A CA 1
ATOM 2154 C C . GLU A 1 289 ? 19.111 3.401 20.173 1.00 94.12 289 GLU A C 1
ATOM 2156 O O . GLU A 1 289 ? 19.501 4.547 19.965 1.00 94.12 289 GLU A O 1
ATOM 2161 N N . TYR A 1 290 ? 18.698 2.600 19.185 1.00 93.31 290 TYR A N 1
ATOM 2162 C CA . TYR A 1 290 ? 18.747 2.971 17.766 1.00 93.31 290 TYR A CA 1
ATOM 2163 C C . TYR A 1 290 ? 17.395 3.422 17.206 1.00 93.31 290 TYR A C 1
ATOM 2165 O O . TYR A 1 290 ? 17.301 3.754 16.023 1.00 93.31 290 TYR A O 1
ATOM 2173 N N . ALA A 1 291 ? 16.343 3.413 18.024 1.00 92.44 291 ALA A N 1
ATOM 2174 C CA . ALA A 1 291 ? 15.026 3.867 17.613 1.00 92.44 291 ALA A CA 1
ATOM 2175 C C . ALA A 1 291 ? 14.949 5.398 17.608 1.00 92.44 291 ALA A C 1
ATOM 2177 O O . ALA A 1 291 ? 15.462 6.063 18.508 1.00 92.44 291 ALA A O 1
ATOM 2178 N N . ASP A 1 292 ? 14.267 5.963 16.613 1.00 93.31 292 ASP A N 1
ATOM 2179 C CA . ASP A 1 292 ? 14.018 7.399 16.576 1.00 93.31 292 ASP A CA 1
ATOM 2180 C C . ASP A 1 292 ? 13.015 7.827 17.663 1.00 93.31 292 ASP A C 1
ATOM 2182 O O . ASP A 1 292 ? 12.155 7.058 18.111 1.00 93.31 292 ASP A O 1
ATOM 2186 N N . GLU A 1 293 ? 13.115 9.089 18.078 1.00 94.19 293 GLU A N 1
ATOM 2187 C CA . GLU A 1 293 ? 12.312 9.649 19.167 1.00 94.19 293 GLU A CA 1
ATOM 2188 C C . GLU A 1 293 ? 10.802 9.578 18.892 1.00 94.19 293 GLU A C 1
ATOM 2190 O O . GLU A 1 293 ? 10.017 9.339 19.812 1.00 94.19 293 GLU A O 1
ATOM 2195 N N . MET A 1 294 ? 10.381 9.738 17.632 1.00 90.56 294 MET A N 1
ATOM 2196 C CA . MET A 1 294 ? 8.967 9.704 17.253 1.00 90.56 294 MET A CA 1
ATOM 2197 C C . MET A 1 294 ? 8.400 8.287 17.389 1.00 90.56 294 MET A C 1
ATOM 2199 O O . MET A 1 294 ? 7.311 8.097 17.941 1.00 90.56 294 MET A O 1
ATOM 2203 N N . THR A 1 295 ? 9.145 7.276 16.942 1.00 91.50 295 THR A N 1
ATOM 2204 C CA . THR A 1 295 ? 8.782 5.863 17.104 1.00 91.50 295 THR A CA 1
ATOM 2205 C C . THR A 1 295 ? 8.726 5.465 18.578 1.00 91.50 295 THR A C 1
ATOM 2207 O O . THR A 1 295 ? 7.772 4.798 18.992 1.00 91.50 295 THR A O 1
ATOM 2210 N N . LEU A 1 296 ? 9.686 5.914 19.394 1.00 93.75 296 LEU A N 1
ATOM 2211 C CA . LEU A 1 296 ? 9.681 5.683 20.844 1.00 93.75 296 LEU A CA 1
ATOM 2212 C C . LEU A 1 296 ? 8.474 6.336 21.526 1.00 93.75 296 LEU A C 1
ATOM 2214 O O . LEU A 1 296 ? 7.787 5.685 22.319 1.00 93.75 296 LEU A O 1
ATOM 2218 N N . ALA A 1 297 ? 8.170 7.590 21.187 1.00 92.50 297 ALA A N 1
ATOM 2219 C CA . ALA A 1 297 ? 7.009 8.300 21.717 1.00 92.50 297 ALA A CA 1
ATOM 2220 C C . ALA A 1 297 ? 5.697 7.577 21.367 1.00 92.50 297 ALA A C 1
ATOM 2222 O O . ALA A 1 297 ? 4.852 7.367 22.243 1.00 92.50 297 ALA A O 1
ATOM 2223 N N . ARG A 1 298 ? 5.551 7.121 20.114 1.00 90.06 298 ARG A N 1
ATOM 2224 C CA . ARG A 1 298 ? 4.398 6.323 19.660 1.00 90.06 298 ARG A CA 1
ATOM 2225 C C . ARG A 1 298 ? 4.292 4.994 20.406 1.00 90.06 298 ARG A C 1
ATOM 2227 O O . ARG A 1 298 ? 3.212 4.664 20.893 1.00 90.06 298 ARG A O 1
ATOM 2234 N N . ALA A 1 299 ? 5.399 4.269 20.571 1.00 93.19 299 ALA A N 1
ATOM 2235 C CA . ALA A 1 299 ? 5.421 3.006 21.309 1.00 93.19 299 ALA A CA 1
ATOM 2236 C C . ALA A 1 299 ? 5.017 3.184 22.787 1.00 93.19 299 ALA A C 1
ATOM 2238 O O . ALA A 1 299 ? 4.264 2.371 23.328 1.00 93.19 299 ALA A O 1
ATOM 2239 N N . LEU A 1 300 ? 5.464 4.266 23.436 1.00 93.94 300 LEU A N 1
ATOM 2240 C CA . LEU A 1 300 ? 5.092 4.600 24.817 1.00 93.94 300 LEU A CA 1
ATOM 2241 C C . LEU A 1 300 ? 3.617 5.000 24.951 1.00 93.94 300 LEU A C 1
ATOM 2243 O O . LEU A 1 300 ? 2.946 4.584 25.906 1.00 93.94 300 LEU A O 1
ATOM 2247 N N . ALA A 1 301 ? 3.106 5.794 24.007 1.00 91.81 301 ALA A N 1
ATOM 2248 C CA . ALA A 1 301 ? 1.703 6.198 23.963 1.00 91.81 301 ALA A CA 1
ATOM 2249 C C . ALA A 1 301 ? 0.776 4.994 23.720 1.00 91.81 301 ALA A C 1
ATOM 2251 O O . ALA A 1 301 ? -0.233 4.850 24.406 1.00 91.81 301 ALA A O 1
ATOM 2252 N N . GLY A 1 302 ? 1.161 4.095 22.809 1.00 91.00 302 GLY A N 1
ATOM 2253 C CA . GLY A 1 302 ? 0.427 2.881 22.441 1.00 91.00 302 GLY A CA 1
ATOM 2254 C C . GLY A 1 302 ? 0.693 1.654 23.321 1.00 91.00 302 GLY A C 1
ATOM 2255 O O . GLY A 1 302 ? 0.345 0.538 22.923 1.00 91.00 302 GLY A O 1
ATOM 2256 N N . ARG A 1 303 ? 1.326 1.810 24.494 1.00 93.75 303 ARG A N 1
ATOM 2257 C CA . ARG A 1 303 ? 1.676 0.675 25.366 1.00 93.75 303 ARG A CA 1
ATOM 2258 C C . ARG A 1 303 ? 0.428 -0.103 25.798 1.00 93.75 303 ARG A C 1
ATOM 2260 O O . ARG A 1 303 ? -0.576 0.474 26.214 1.00 93.75 303 ARG A O 1
ATOM 2267 N N . ARG A 1 304 ? 0.506 -1.431 25.741 1.00 93.00 304 ARG A N 1
ATOM 2268 C CA . ARG A 1 304 ? -0.589 -2.339 26.112 1.00 93.00 304 ARG A CA 1
ATOM 2269 C C . ARG A 1 304 ? -0.328 -2.979 27.474 1.00 93.00 304 ARG A C 1
ATOM 2271 O O . ARG A 1 304 ? 0.821 -3.163 27.868 1.00 93.00 304 ARG A O 1
ATOM 2278 N N . ARG A 1 305 ? -1.404 -3.312 28.193 1.00 91.19 305 ARG A N 1
ATOM 2279 C CA . ARG A 1 305 ? -1.326 -4.117 29.419 1.00 91.19 305 ARG A CA 1
ATOM 2280 C C . ARG A 1 305 ? -0.949 -5.552 29.049 1.00 91.19 305 ARG A C 1
ATOM 2282 O O . ARG A 1 305 ? -1.482 -6.078 28.074 1.00 91.19 305 ARG A O 1
ATOM 2289 N N . VAL A 1 306 ? -0.065 -6.147 29.844 1.00 87.88 306 VAL A N 1
ATOM 2290 C CA . VAL A 1 306 ? 0.333 -7.559 29.762 1.00 87.88 306 VAL A CA 1
ATOM 2291 C C . VAL A 1 306 ? -0.282 -8.329 30.921 1.00 87.88 306 VAL A C 1
ATOM 2293 O O . VAL A 1 306 ? -0.436 -7.713 32.006 1.00 87.88 306 VAL A O 1
#

Secondary structure (DSSP, 8-state):
--SS-THHHHHHHHHHTSTT--HHHHHHHHHHHHHS-HHHHHHHHHHHHHHHHH-EE-TTT--EESSSS-HHHH-TTSEEEEEEEESSHHHHHHHHTTS---EEEEE-SS--BGGGTB-GGGTTHHHHHHHTGGGG-S-HHHHHHHTTSS---------------------------------------------------TTHHHHHHHTTTTT-TT-----------------SS-TTSPPP-EEEEE--SSHHHHHHHHHHHHHHGGGTPEEEE---SPPTT--GGGS-HHHHHHHHHT----

Sequence (306 aa):
MALYDGAIQNVIDAFSSLPGIGQKGAQRIAFYLLQADSAQTDQLAKSIVDLKRLVRFCDICGNVCESSICPICADPRRDPTVLCVVQEPKDVMSIERTHEFHGLYHVLGGVINPMADVRPQDLRISQLLRRLGPHGALTVDETLAATQQADSPQVDSRQVDSRQADSVQQPDADRQPEETQSSGQSAPSGDQTLPQQSASVSHGIYATIAERESSQQDGQRNAAAAMSNAAPVPLIGRDDVPPVKEVIIALDPDIEGEATTTYLSGLLAPLGITVTRLASGLPVGSDLEYADEMTLARALAGRRRV

Organism: NCBI:txid987063

Foldseek 3Di:
DQPDDDPLSVQLVVQCPDPPAHSVNSNVVSVVLVVDDPVVNVVVVVVVVCCLVQWAAAPQARAIDSDNHDPLLQDPQADAQEEEEEAHNVVVVVVVVVVPHRHYYHYQLHFQDVVVPRHSVNTCVVSVLQQLPPLSVQPPVNLVVVVVPDDDDPPPPDDPDDDDDDDDDDDDDDDDDDDDDDDDDDDDDDDDPDPPDPPPPSNPPSVVSVVVVVVPPPDDDDDPDDDDDDDDRDDDDDPPRDGHQEYEYEYDPDPRSVVRLVVVCSSSVSSNHHYHYPQQADDPPDDPVPDDPVRHVSCVVRPDDD

InterPro domains:
  IPR000093 DNA recombination protein RecR [MF_00017] (1-306)
  IPR000093 DNA recombination protein RecR [PTHR30446] (1-148)
  IPR006171 TOPRIM domain [PF13662] (82-127)
  IPR006171 TOPRIM domain [PF13662] (219-279)
  IPR006171 TOPRIM domain [PS50880] (81-283)
  IPR015967 Recombination protein RecR, zinc finger domain [PF02132] (55-75)
  IPR015967 Recombination protein RecR, zinc finger domain [PS01300] (58-79)
  IPR023627 Recombination protein RecR [SSF111304] (4-142)
  IPR023627 Recombination protein RecR [SSF111304] (241-306)
  IPR034137 RecR, TOPRIM domain [cd01025] (81-299)

Radius of gyration: 28.42 Å; chains: 1; bounding box: 80×56×78 Å